Protein AF-0000000066110303 (afdb_homodimer)

Structure (mmCIF, N/CA/C/O backbone):
data_AF-0000000066110303-model_v1
#
loop_
_entity.id
_entity.type
_entity.pdbx_description
1 polymer 'Ribosome-binding factor A'
#
loop_
_atom_site.group_PDB
_atom_site.id
_atom_site.type_symbol
_atom_site.label_atom_id
_atom_site.label_alt_id
_atom_site.label_comp_id
_atom_site.label_asym_id
_atom_site.label_entity_id
_atom_site.label_seq_id
_atom_site.pdbx_PDB_ins_code
_atom_site.Cartn_x
_atom_site.Cartn_y
_atom_site.Cartn_z
_atom_site.occupancy
_atom_site.B_iso_or_equiv
_atom_site.auth_seq_id
_atom_site.auth_comp_id
_atom_site.auth_asym_id
_atom_site.auth_atom_id
_atom_site.pdbx_PDB_model_num
ATOM 1 N N . MET A 1 1 ? 22.891 -3.648 -13.922 1 22.98 1 MET A N 1
ATOM 2 C CA . MET A 1 1 ? 22.234 -2.367 -13.672 1 22.98 1 MET A CA 1
ATOM 3 C C . MET A 1 1 ? 20.906 -2.568 -12.977 1 22.98 1 MET A C 1
ATOM 5 O O . MET A 1 1 ? 20.031 -3.285 -13.477 1 22.98 1 MET A O 1
ATOM 9 N N . ALA A 1 2 ? 20.703 -2.713 -11.68 1 28.78 2 ALA A N 1
ATOM 10 C CA . ALA A 1 2 ? 19.625 -3.254 -10.844 1 28.78 2 ALA A CA 1
ATOM 11 C C . ALA A 1 2 ? 18.312 -2.525 -11.094 1 28.78 2 ALA A C 1
ATOM 13 O O . ALA A 1 2 ? 18.25 -1.299 -10.977 1 28.78 2 ALA A O 1
ATOM 14 N N . LYS A 1 3 ? 17.578 -2.949 -12.008 1 31.3 3 LYS A N 1
ATOM 15 C CA . LYS A 1 3 ? 16.484 -2.219 -12.641 1 31.3 3 LYS A CA 1
ATOM 16 C C . LYS A 1 3 ? 15.484 -1.729 -11.602 1 31.3 3 LYS A C 1
ATOM 18 O O . LYS A 1 3 ? 14.961 -2.52 -10.812 1 31.3 3 LYS A O 1
ATOM 23 N N . HIS A 1 4 ? 15.641 -0.619 -10.969 1 32.62 4 HIS A N 1
ATOM 24 C CA . HIS A 1 4 ? 14.891 0.198 -10.016 1 32.62 4 HIS A CA 1
ATOM 25 C C . HIS A 1 4 ? 13.406 0.211 -10.344 1 32.62 4 HIS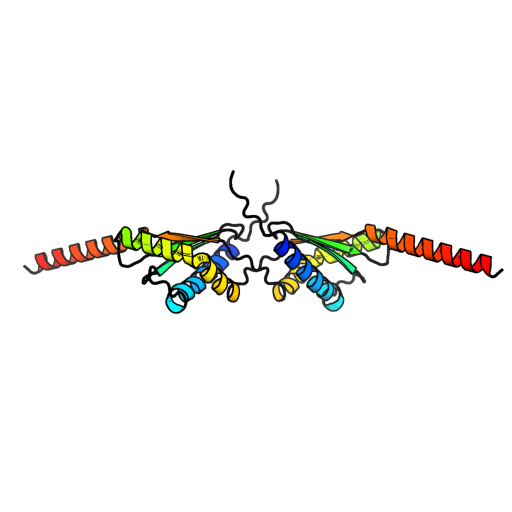 A C 1
ATOM 27 O O . HIS A 1 4 ? 13.016 0.537 -11.469 1 32.62 4 HIS A O 1
ATOM 33 N N . SER A 1 5 ? 12.75 -0.849 -10.102 1 34.22 5 SER A N 1
ATOM 34 C CA . SER A 1 5 ? 11.312 -0.887 -10.367 1 34.22 5 SER A CA 1
ATOM 35 C C . SER A 1 5 ? 10.672 0.482 -10.156 1 34.22 5 SER A C 1
ATOM 37 O O . SER A 1 5 ? 10.727 1.034 -9.055 1 34.22 5 SER A O 1
ATOM 39 N N . LYS A 1 6 ? 10.867 1.397 -11.008 1 34.97 6 LYS A N 1
ATOM 40 C CA . LYS A 1 6 ? 10.344 2.756 -11.148 1 34.97 6 LYS A CA 1
ATOM 41 C C . LYS A 1 6 ? 8.867 2.818 -10.789 1 34.97 6 LYS A C 1
ATOM 43 O O . LYS A 1 6 ? 8.047 2.109 -11.375 1 34.97 6 LYS A O 1
ATOM 48 N N . SER A 1 7 ? 8.477 2.811 -9.484 1 42.84 7 SER A N 1
ATOM 49 C CA . SER A 1 7 ? 7.141 3.295 -9.156 1 42.84 7 SER A CA 1
ATOM 50 C C . SER A 1 7 ? 6.613 4.242 -10.227 1 42.84 7 SER A C 1
ATOM 52 O O . SER A 1 7 ? 7.348 5.113 -10.711 1 42.84 7 SER A O 1
ATOM 54 N N . ILE A 1 8 ? 5.906 3.836 -11.109 1 46.19 8 ILE A N 1
ATOM 55 C CA . ILE A 1 8 ? 5.414 4.738 -12.141 1 46.19 8 ILE A CA 1
ATOM 56 C C . ILE A 1 8 ? 5.117 6.109 -11.539 1 46.19 8 ILE A C 1
ATOM 58 O O . ILE A 1 8 ? 4.383 6.211 -10.555 1 46.19 8 ILE A O 1
ATOM 62 N N . PRO A 1 9 ? 6 7.141 -11.828 1 50.28 9 PRO A N 1
ATOM 63 C CA . PRO A 1 9 ? 5.934 8.531 -11.375 1 50.28 9 PRO A CA 1
ATOM 64 C C . PRO A 1 9 ? 4.508 8.984 -11.07 1 50.28 9 PRO A C 1
ATOM 66 O O . PRO A 1 9 ? 4.281 9.719 -10.109 1 50.28 9 PRO A O 1
ATOM 69 N N . GLY A 1 10 ? 3.42 8.234 -11.609 1 62.84 10 GLY A N 1
ATOM 70 C CA . GLY A 1 10 ? 2.041 8.688 -11.523 1 62.84 10 GLY A CA 1
ATOM 71 C C . GLY A 1 10 ? 1.323 8.188 -10.281 1 62.84 10 GLY A C 1
ATOM 72 O O . GLY A 1 10 ? 0.427 8.859 -9.766 1 62.84 10 GLY A O 1
ATOM 73 N N . ARG A 1 11 ? 1.76 7.152 -9.828 1 65.94 11 ARG A N 1
ATOM 74 C CA . ARG A 1 11 ? 1.042 6.582 -8.688 1 65.94 11 ARG A CA 1
ATOM 75 C C . ARG A 1 11 ? 1.281 7.398 -7.426 1 65.94 11 ARG A C 1
ATOM 77 O O . ARG A 1 11 ? 0.34 7.707 -6.691 1 65.94 11 ARG A O 1
ATOM 84 N N . GLY A 1 12 ? 2.598 7.711 -7.203 1 71.88 12 GLY A N 1
ATOM 85 C CA . GLY A 1 12 ? 2.928 8.531 -6.047 1 71.88 12 GLY A CA 1
ATOM 86 C C . GLY A 1 12 ? 2.168 9.844 -6.008 1 71.88 12 GLY A C 1
ATOM 87 O O . GLY A 1 12 ? 1.72 10.273 -4.941 1 71.88 12 GLY A O 1
ATOM 88 N N . LEU A 1 13 ? 1.968 10.328 -7.176 1 78.31 13 LEU A N 1
ATOM 89 C CA . LEU A 1 13 ? 1.266 11.602 -7.273 1 78.31 13 LEU A CA 1
ATOM 90 C C . LEU A 1 13 ? -0.221 11.43 -6.98 1 78.31 13 LEU A C 1
ATOM 92 O O . LEU A 1 13 ? -0.827 12.266 -6.305 1 78.31 13 LEU A O 1
ATOM 96 N N . ARG A 1 14 ? -0.754 10.336 -7.461 1 79.06 14 ARG A N 1
ATOM 97 C CA . ARG A 1 14 ? -2.166 10.07 -7.199 1 79.06 14 ARG A CA 1
ATOM 98 C C . ARG A 1 14 ? -2.408 9.797 -5.719 1 79.06 14 ARG A C 1
ATOM 100 O O . ARG A 1 14 ? -3.402 10.258 -5.152 1 79.06 14 ARG A O 1
ATOM 107 N N . VAL A 1 15 ? -1.533 9.133 -5.121 1 81.12 15 VAL A N 1
ATOM 108 C CA . VAL A 1 15 ? -1.625 8.844 -3.695 1 81.12 15 VAL A CA 1
ATOM 109 C C . VAL A 1 15 ? -1.515 10.133 -2.893 1 81.12 15 VAL A C 1
ATOM 111 O O . VAL A 1 15 ? -2.299 10.367 -1.97 1 81.12 15 VAL A O 1
ATOM 114 N N . ALA A 1 16 ? -0.522 10.93 -3.299 1 87.75 16 ALA A N 1
ATOM 115 C CA . ALA A 1 16 ? -0.344 12.219 -2.627 1 87.75 16 ALA A CA 1
ATOM 116 C C . ALA A 1 16 ? -1.605 13.07 -2.729 1 87.75 16 ALA A C 1
ATOM 118 O O . ALA A 1 16 ? -2.012 13.703 -1.755 1 87.75 16 ALA A O 1
ATOM 119 N N . ASP A 1 17 ? -2.24 13.016 -3.893 1 87.81 17 ASP A N 1
ATOM 120 C CA . ASP A 1 17 ? -3.457 13.789 -4.125 1 87.81 17 ASP A CA 1
ATOM 121 C C . ASP A 1 17 ? -4.605 13.281 -3.252 1 87.81 17 ASP A C 1
ATOM 123 O O . ASP A 1 17 ? -5.359 14.078 -2.689 1 87.81 17 ASP A O 1
ATOM 127 N N . GLN A 1 18 ? -4.66 12.008 -3.178 1 85.38 18 GLN A N 1
ATOM 128 C CA . GLN A 1 18 ? -5.711 11.43 -2.348 1 85.38 18 GLN A CA 1
ATOM 129 C C . GLN A 1 18 ? -5.492 11.75 -0.873 1 85.38 18 GLN A C 1
ATOM 131 O O . GLN A 1 18 ? -6.43 12.117 -0.166 1 85.38 18 GLN A O 1
ATOM 136 N N . ILE A 1 19 ? -4.25 11.68 -0.465 1 90.31 19 ILE A N 1
ATOM 137 C CA . ILE A 1 19 ? -3.912 12 0.917 1 90.31 19 ILE A CA 1
ATOM 138 C C . ILE A 1 19 ? -4.234 13.461 1.201 1 90.31 19 ILE A C 1
ATOM 140 O O . ILE A 1 19 ? -4.785 13.789 2.254 1 90.31 19 ILE A O 1
ATOM 144 N N . GLN A 1 20 ? -3.859 14.258 0.242 1 93.62 20 GLN A N 1
ATOM 145 C CA . GLN A 1 20 ? -4.133 15.68 0.41 1 93.62 20 GLN A CA 1
ATOM 146 C C . GLN A 1 20 ? -5.625 15.938 0.571 1 93.62 20 GLN A C 1
ATOM 148 O O . GLN A 1 20 ? -6.039 16.688 1.461 1 93.62 20 GLN A O 1
ATOM 153 N N . ARG A 1 21 ? -6.414 15.32 -0.216 1 93.44 21 ARG A N 1
ATOM 154 C CA . ARG A 1 21 ? -7.863 15.484 -0.148 1 93.44 21 ARG A CA 1
ATOM 155 C C . ARG A 1 21 ? -8.414 14.969 1.18 1 93.44 21 ARG A C 1
ATOM 157 O O . ARG A 1 21 ? -9.148 15.68 1.866 1 93.44 21 ARG A O 1
ATOM 164 N N . ASP A 1 22 ? -7.977 13.828 1.563 1 93.06 22 ASP A N 1
ATOM 165 C CA . ASP A 1 22 ? -8.484 13.227 2.791 1 93.06 22 ASP A CA 1
ATOM 166 C C . ASP A 1 22 ? -8.016 14 4.02 1 93.06 22 ASP A C 1
ATOM 168 O O . ASP A 1 22 ? -8.797 14.25 4.938 1 93.06 22 ASP A O 1
ATOM 172 N N . LEU A 1 23 ? -6.777 14.453 4.016 1 95.94 23 LEU A N 1
ATOM 173 C CA . LEU A 1 23 ? -6.25 15.227 5.133 1 95.94 23 LEU A CA 1
ATOM 174 C C . LEU A 1 23 ? -6.992 16.547 5.277 1 95.94 23 LEU A C 1
ATOM 176 O O . LEU A 1 23 ? -7.254 17 6.395 1 95.94 23 LEU A O 1
ATOM 180 N N . SER A 1 24 ? -7.25 17.141 4.133 1 96.06 24 SER A N 1
ATOM 181 C CA . SER A 1 24 ? -7.973 18.406 4.164 1 96.06 24 SER A CA 1
ATOM 182 C C . SER A 1 24 ? -9.328 18.25 4.852 1 96.06 24 SER A C 1
ATOM 184 O O . SER A 1 24 ? -9.727 19.109 5.641 1 96.06 24 SER A O 1
ATOM 186 N N . GLU A 1 25 ? -9.969 17.188 4.602 1 94.88 25 GLU A N 1
ATOM 187 C CA . GLU A 1 25 ? -11.266 16.922 5.215 1 94.88 25 GLU A CA 1
ATOM 188 C C . GLU A 1 25 ? -11.109 16.578 6.695 1 94.88 25 GLU A C 1
ATOM 190 O O . GLU A 1 25 ? -11.844 17.109 7.539 1 94.88 25 GLU A O 1
ATOM 195 N N . ILE A 1 26 ? -10.164 15.773 7.008 1 96 26 ILE A N 1
ATOM 196 C CA . ILE A 1 26 ? -9.945 15.312 8.375 1 96 26 ILE A CA 1
ATOM 197 C C . ILE A 1 26 ? -9.602 16.5 9.273 1 96 26 ILE A C 1
ATOM 199 O O . ILE A 1 26 ? -10.195 16.672 10.336 1 96 26 ILE A O 1
ATOM 203 N N . VAL A 1 27 ? -8.695 17.359 8.828 1 96.31 27 VAL A N 1
ATOM 204 C CA . VAL A 1 27 ? -8.219 18.484 9.633 1 96.31 27 VAL A CA 1
ATOM 205 C C . VAL A 1 27 ? -9.336 19.516 9.797 1 96.31 27 VAL A C 1
ATOM 207 O O . VAL A 1 27 ? -9.484 20.109 10.867 1 96.31 27 VAL A O 1
ATOM 210 N N . ALA A 1 28 ? -10.117 19.688 8.789 1 92.69 28 ALA A N 1
ATOM 211 C CA . ALA A 1 28 ? -11.156 20.703 8.797 1 92.69 28 ALA A CA 1
ATOM 212 C C . ALA A 1 28 ? -12.359 20.266 9.625 1 92.69 28 ALA A C 1
ATOM 214 O O . ALA A 1 28 ? -12.953 21.062 10.352 1 92.69 28 ALA A O 1
ATOM 215 N N . PHE A 1 29 ? -12.656 18.922 9.57 1 93.62 29 PHE A N 1
ATOM 216 C CA . PHE A 1 29 ? -13.969 18.547 10.07 1 93.62 29 PHE A CA 1
ATOM 217 C C . PHE A 1 29 ? -13.852 17.547 11.219 1 93.62 29 PHE A C 1
ATOM 219 O O . PHE A 1 29 ? -14.781 17.391 12.008 1 93.62 29 PHE A O 1
ATOM 226 N N . GLU A 1 30 ? -12.797 16.922 11.328 1 94.62 30 GLU A N 1
ATOM 227 C CA . GLU A 1 30 ? -12.773 15.797 12.266 1 94.62 30 GLU A CA 1
ATOM 228 C C . GLU A 1 30 ? -11.797 16.047 13.414 1 94.62 30 GLU A C 1
ATOM 230 O O . GLU A 1 30 ? -12 15.57 14.523 1 94.62 30 GLU A O 1
ATOM 235 N N . LEU A 1 31 ? -10.719 16.75 13.172 1 94.69 31 LEU A N 1
ATOM 236 C CA . LEU A 1 31 ? -9.719 17.016 14.195 1 94.69 31 LEU A CA 1
ATOM 237 C C . LEU A 1 31 ? -10.211 18.078 15.18 1 94.69 31 LEU A C 1
ATOM 239 O O . LEU A 1 31 ? -10.578 19.188 14.781 1 94.69 31 LEU A O 1
ATOM 243 N N . LYS A 1 32 ? -10.242 17.719 16.453 1 90.44 32 LYS A N 1
ATOM 244 C CA . LYS A 1 32 ? -10.711 18.641 17.484 1 90.44 32 LYS A CA 1
ATOM 245 C C . LYS A 1 32 ? -9.578 19.031 18.422 1 90.44 32 LYS A C 1
ATOM 247 O O . LYS A 1 32 ? -9.703 18.906 19.656 1 90.44 32 LYS A O 1
ATOM 252 N N . ASP A 1 33 ? -8.531 19.406 17.969 1 92.69 33 ASP A N 1
ATOM 253 C CA . ASP A 1 33 ? -7.422 19.891 18.781 1 92.69 33 ASP A CA 1
ATOM 254 C C . ASP A 1 33 ? -7.422 21.406 18.875 1 92.69 33 ASP A C 1
ATOM 256 O O . ASP A 1 33 ? -7.359 22.094 17.859 1 92.69 33 ASP A O 1
ATOM 260 N N . PRO A 1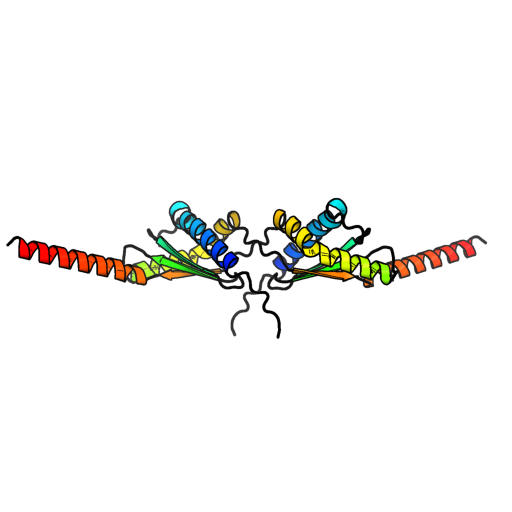 34 ? -7.512 21.969 20.062 1 92.88 34 PRO A N 1
ATOM 261 C CA . PRO A 1 34 ? -7.605 23.422 20.219 1 92.88 34 PRO A CA 1
ATOM 262 C C . PRO A 1 34 ? -6.359 24.156 19.734 1 92.88 34 PRO A C 1
ATOM 264 O O . PRO A 1 34 ? -6.402 25.359 19.484 1 92.88 34 PRO A O 1
ATOM 267 N N . ARG A 1 35 ? -5.203 23.516 19.656 1 93.69 35 ARG A N 1
ATOM 268 C CA . ARG A 1 35 ? -3.971 24.141 19.188 1 93.69 35 ARG A CA 1
ATOM 269 C C . ARG A 1 35 ? -3.992 24.312 17.672 1 93.69 35 ARG A C 1
ATOM 271 O O . ARG A 1 35 ? -3.252 25.141 17.125 1 93.69 35 ARG A O 1
ATOM 278 N N . VAL A 1 36 ? -4.836 23.5 17.078 1 94 36 VAL A N 1
ATOM 279 C CA . VAL A 1 36 ? -4.891 23.547 15.617 1 94 36 VAL A CA 1
ATOM 280 C C . VAL A 1 36 ? -6.039 24.438 15.164 1 94 36 VAL A C 1
ATOM 282 O O . VAL A 1 36 ? -7.211 24.078 15.289 1 94 36 VAL A O 1
ATOM 285 N N . GLY A 1 37 ? -5.688 25.641 14.734 1 88.25 37 GLY A N 1
ATOM 286 C CA . GLY A 1 37 ? -6.676 26.531 14.164 1 88.25 37 GLY A CA 1
ATOM 287 C C . GLY A 1 37 ? -7.047 26.188 12.734 1 88.25 37 GLY A C 1
ATOM 288 O O . GLY A 1 37 ? -6.938 25.031 12.32 1 88.25 37 GLY A O 1
ATOM 289 N N . MET A 1 38 ? -7.574 27.172 11.992 1 89.12 38 MET A N 1
ATOM 290 C CA . MET A 1 38 ? -7.918 27 10.586 1 89.12 38 MET A CA 1
ATOM 291 C C . MET A 1 38 ? -6.66 26.953 9.719 1 89.12 38 MET A C 1
ATOM 293 O O . MET A 1 38 ? -5.934 27.953 9.633 1 89.12 38 MET A O 1
ATOM 297 N N . ILE A 1 39 ? -6.453 25.812 9.211 1 93.75 39 ILE A N 1
ATOM 298 C CA . ILE A 1 39 ? -5.293 25.703 8.336 1 93.75 39 ILE A CA 1
ATOM 299 C C . ILE A 1 39 ? -5.73 25.188 6.961 1 93.75 39 ILE A C 1
ATOM 301 O O . ILE A 1 39 ? -6.832 24.656 6.812 1 93.75 39 ILE A O 1
ATOM 305 N N . THR A 1 40 ? -4.871 25.453 5.93 1 94.12 40 THR A N 1
ATOM 306 C CA . THR A 1 40 ? -5.055 24.938 4.574 1 94.12 40 THR A CA 1
ATOM 307 C C . THR A 1 40 ? -3.891 24.031 4.172 1 94.12 40 THR A C 1
ATOM 309 O O . THR A 1 40 ? -2.729 24.422 4.312 1 94.12 40 THR A O 1
ATOM 312 N N . ILE A 1 41 ? -4.223 22.812 3.787 1 95.5 41 ILE A N 1
ATOM 313 C CA . ILE A 1 41 ? -3.186 21.938 3.26 1 95.5 41 ILE A CA 1
ATOM 314 C C . ILE A 1 41 ? -2.865 22.328 1.818 1 95.5 41 ILE A C 1
ATOM 316 O O . ILE A 1 41 ? -3.732 22.266 0.943 1 95.5 41 ILE A O 1
ATOM 320 N N . THR A 1 42 ? -1.659 22.703 1.547 1 93.81 42 THR A N 1
ATOM 321 C CA . THR A 1 42 ? -1.293 23.25 0.248 1 93.81 42 THR A CA 1
ATOM 322 C C . THR A 1 42 ? -0.662 22.188 -0.637 1 93.81 42 THR A C 1
ATOM 324 O O . THR A 1 42 ? -0.779 22.234 -1.863 1 93.81 42 THR A O 1
ATOM 327 N N . GLU A 1 43 ? 0.042 21.234 0.037 1 94 43 GLU A N 1
ATOM 328 C CA . GLU A 1 43 ? 0.744 20.203 -0.723 1 94 43 GLU A CA 1
ATOM 329 C C . GLU A 1 43 ? 1.077 19 0.154 1 94 43 GLU A C 1
ATOM 331 O O . GLU A 1 43 ? 1.324 19.141 1.353 1 94 43 GLU A O 1
ATOM 336 N N . VAL A 1 44 ? 1.022 17.828 -0.47 1 94.56 44 VAL A N 1
ATOM 337 C CA . VAL A 1 44 ? 1.512 16.625 0.173 1 94.56 44 VAL A CA 1
ATOM 338 C C . VAL A 1 44 ? 2.547 15.938 -0.722 1 94.56 44 VAL A C 1
ATOM 340 O O . VAL A 1 44 ? 2.33 15.789 -1.927 1 94.56 44 VAL A O 1
ATOM 343 N N . GLN A 1 45 ? 3.697 15.656 -0.139 1 92.38 45 GLN A N 1
ATOM 344 C CA . GLN A 1 45 ? 4.754 14.906 -0.813 1 92.38 45 GLN A CA 1
ATOM 345 C C . GLN A 1 45 ? 5.008 13.57 -0.119 1 92.38 45 GLN A C 1
ATOM 347 O O . GLN A 1 45 ? 5.293 13.531 1.08 1 92.38 45 GLN A O 1
ATOM 352 N N . VAL A 1 46 ? 4.957 12.57 -0.925 1 87.62 46 VAL A N 1
ATOM 353 C CA . VAL A 1 46 ? 5.148 11.234 -0.361 1 87.62 46 VAL A CA 1
ATOM 354 C C . VAL A 1 46 ? 6.465 10.648 -0.865 1 87.62 46 VAL A C 1
ATOM 356 O O . VAL A 1 46 ? 6.812 10.805 -2.037 1 87.62 46 VAL A O 1
ATOM 359 N N . THR A 1 47 ? 7.184 10.031 0.085 1 82.12 47 THR A N 1
ATOM 360 C CA . THR A 1 47 ? 8.422 9.375 -0.325 1 82.12 47 THR A CA 1
ATOM 361 C C . THR A 1 47 ? 8.141 8.219 -1.271 1 82.12 47 THR A C 1
ATOM 363 O O . THR A 1 47 ? 7.043 7.652 -1.254 1 82.12 47 THR A O 1
ATOM 366 N N . PRO A 1 48 ? 9.047 7.918 -2.084 1 72 48 PRO A N 1
ATOM 367 C CA . PRO A 1 48 ? 8.859 6.852 -3.07 1 72 48 PRO A CA 1
ATOM 368 C C . PRO A 1 48 ? 8.445 5.527 -2.434 1 72 48 PRO A C 1
ATOM 370 O O . PRO A 1 48 ? 7.738 4.73 -3.057 1 72 48 PRO A O 1
ATOM 373 N N . ASP A 1 49 ? 8.867 5.402 -1.254 1 65.56 49 ASP A N 1
ATOM 374 C CA . ASP A 1 49 ? 8.562 4.145 -0.574 1 65.56 49 ASP A CA 1
ATOM 375 C C . ASP A 1 49 ? 7.27 4.258 0.233 1 65.56 49 ASP A C 1
ATOM 377 O O . ASP A 1 49 ? 6.895 3.324 0.947 1 65.56 49 ASP A O 1
ATOM 381 N N . TYR A 1 50 ? 6.621 5.336 0.252 1 76.81 50 TYR A N 1
ATOM 382 C CA . TYR A 1 50 ? 5.344 5.652 0.883 1 76.81 50 TYR A CA 1
ATOM 383 C C . TYR A 1 50 ? 5.461 5.609 2.402 1 76.81 50 TYR A C 1
ATOM 385 O O . TYR A 1 50 ? 4.453 5.527 3.107 1 76.81 50 TYR A O 1
ATOM 393 N N . ALA A 1 51 ? 6.727 5.727 2.865 1 74 51 ALA A N 1
ATOM 394 C CA . ALA A 1 51 ? 6.938 5.645 4.309 1 74 51 ALA A CA 1
ATOM 395 C C . ALA A 1 51 ? 6.652 6.988 4.98 1 74 51 ALA A C 1
ATOM 397 O O . ALA A 1 51 ? 6.234 7.031 6.141 1 74 51 ALA A O 1
ATOM 398 N N . HIS A 1 52 ? 6.863 8.031 4.246 1 85 52 HIS A N 1
ATOM 399 C CA . HIS A 1 52 ? 6.73 9.359 4.82 1 85 52 HIS A CA 1
ATOM 400 C C . HIS A 1 52 ? 5.945 10.289 3.893 1 85 52 HIS A C 1
ATOM 402 O O . HIS A 1 52 ? 6.047 10.18 2.67 1 85 52 HIS A O 1
ATOM 408 N N . ALA A 1 53 ? 5.242 11.148 4.527 1 91.19 53 ALA A N 1
ATOM 409 C CA . ALA A 1 53 ? 4.547 12.211 3.807 1 91.19 53 ALA A CA 1
ATOM 410 C C . ALA A 1 53 ? 4.809 13.57 4.449 1 91.19 53 ALA A C 1
ATOM 412 O O . ALA A 1 53 ? 4.555 13.758 5.641 1 91.19 53 ALA A O 1
ATOM 413 N N . LYS A 1 54 ? 5.41 14.453 3.699 1 95 54 LYS A N 1
ATOM 414 C CA . LYS A 1 54 ? 5.473 15.859 4.094 1 95 54 LYS A CA 1
ATOM 415 C C . LYS A 1 54 ? 4.18 16.594 3.742 1 95 54 LYS A C 1
ATOM 417 O O . LYS A 1 54 ? 3.742 16.562 2.59 1 95 54 LYS A O 1
ATOM 422 N N . VAL A 1 55 ? 3.598 17.141 4.746 1 97.31 55 VAL A N 1
ATOM 423 C CA . VAL A 1 55 ? 2.316 17.812 4.598 1 97.31 55 VAL A CA 1
ATOM 424 C C . VAL A 1 55 ? 2.5 19.312 4.812 1 97.31 55 VAL A C 1
ATOM 426 O O . VAL A 1 55 ? 2.643 19.781 5.949 1 97.31 55 VAL A O 1
ATOM 429 N N . PHE A 1 56 ? 2.432 20.062 3.688 1 95.69 56 PHE A N 1
ATOM 430 C CA . PHE A 1 56 ? 2.582 21.516 3.76 1 95.69 56 PHE A CA 1
ATOM 431 C C . PHE A 1 56 ? 1.237 22.188 4.008 1 95.69 56 PHE A C 1
ATOM 433 O O . PHE A 1 56 ? 0.231 21.828 3.396 1 95.69 56 PHE A O 1
ATOM 440 N N . PHE A 1 57 ? 1.315 23.125 4.992 1 96.38 57 PHE A N 1
ATOM 441 C CA . PHE A 1 57 ? 0.081 23.844 5.293 1 96.38 57 PHE A CA 1
ATOM 442 C C . PHE A 1 57 ? 0.352 25.328 5.492 1 96.38 57 PHE A C 1
ATOM 444 O O . PHE A 1 57 ? 1.49 25.734 5.75 1 96.38 57 PHE A O 1
ATOM 451 N N . THR A 1 58 ? -0.729 26.141 5.328 1 93.44 58 THR A N 1
ATOM 452 C CA . THR A 1 58 ? -0.711 27.562 5.645 1 93.44 58 THR A CA 1
ATOM 453 C C . THR A 1 58 ? -1.838 27.922 6.613 1 93.44 58 THR A C 1
ATOM 455 O O . THR A 1 58 ? -2.744 27.109 6.836 1 93.44 58 THR A O 1
ATOM 458 N N . MET A 1 59 ? -1.59 29.031 7.156 1 91.56 59 MET A N 1
ATOM 459 C CA . MET A 1 59 ? -2.604 29.562 8.062 1 91.56 59 MET A CA 1
ATOM 460 C C . MET A 1 59 ? -2.652 31.094 7.984 1 91.56 59 MET A C 1
ATOM 462 O O . MET A 1 59 ? -1.741 31.719 7.441 1 91.56 59 MET A O 1
ATOM 466 N N . LEU A 1 60 ? -3.742 31.625 8.5 1 85.31 60 LEU A N 1
ATOM 467 C CA . LEU A 1 60 ? -3.947 33.062 8.391 1 85.31 60 LEU A CA 1
ATOM 468 C C . LEU A 1 60 ? -2.924 33.812 9.227 1 85.31 60 LEU A C 1
ATOM 470 O O . LEU A 1 60 ? -2.367 34.844 8.773 1 85.31 60 LEU A O 1
ATOM 474 N N . SER A 1 61 ? -2.756 33.344 10.453 1 84 61 SER A N 1
ATOM 475 C CA . SER A 1 61 ? -1.83 34 11.359 1 84 61 SER A CA 1
ATOM 476 C C . SER A 1 61 ? -0.381 33.719 10.992 1 84 61 SER A C 1
ATOM 478 O O . SER A 1 61 ? -0.045 32.562 10.633 1 84 61 SER A O 1
ATOM 480 N N . ASP A 1 62 ? 0.426 34.719 10.945 1 82.94 62 ASP A N 1
ATOM 481 C CA . ASP A 1 62 ? 1.854 34.531 10.711 1 82.94 62 ASP A CA 1
ATOM 482 C C . ASP A 1 62 ? 2.645 34.625 12.016 1 82.94 62 ASP A C 1
ATOM 484 O O . ASP A 1 62 ? 3.873 34.719 11.992 1 82.94 62 ASP A O 1
ATOM 488 N N . ASN A 1 63 ? 1.916 34.594 13.109 1 89.38 63 ASN A N 1
ATOM 489 C CA . ASN A 1 63 ? 2.568 34.594 14.414 1 89.38 63 ASN A CA 1
ATOM 490 C C . ASN A 1 63 ? 3.33 33.281 14.656 1 89.38 63 ASN A C 1
ATOM 492 O O . ASN A 1 63 ? 2.752 32.188 14.578 1 89.38 63 ASN A O 1
AT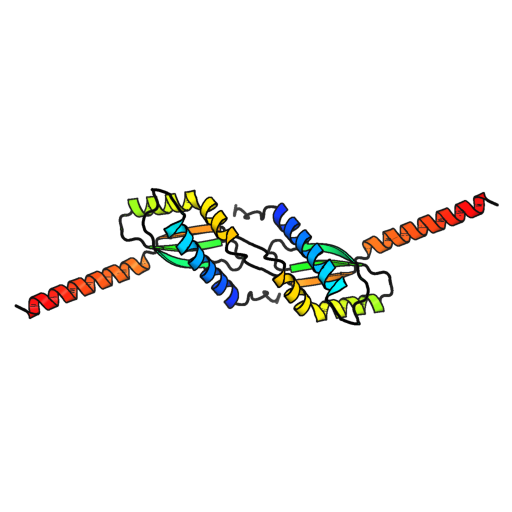OM 496 N N . LYS A 1 64 ? 4.586 33.406 14.938 1 91.88 64 LYS A N 1
ATOM 497 C CA . LYS A 1 64 ? 5.473 32.281 15.094 1 91.88 64 LYS A CA 1
ATOM 498 C C . LYS A 1 64 ? 4.977 31.344 16.203 1 91.88 64 LYS A C 1
ATOM 500 O O . LYS A 1 64 ? 5.086 30.125 16.078 1 91.88 64 LYS A O 1
ATOM 505 N N . ASP A 1 65 ? 4.48 31.953 17.266 1 93.69 65 ASP A N 1
ATOM 506 C CA . ASP A 1 65 ? 4 31.141 18.375 1 93.69 65 ASP A CA 1
ATOM 507 C C . ASP A 1 65 ? 2.762 30.344 17.984 1 93.69 65 ASP A C 1
ATOM 509 O O . ASP A 1 65 ? 2.607 29.188 18.375 1 93.69 65 ASP A O 1
ATOM 513 N N . GLU A 1 66 ? 1.89 30.953 17.234 1 93.31 66 GLU A N 1
ATOM 514 C CA . GLU A 1 66 ? 0.691 30.266 16.766 1 93.31 66 GLU A CA 1
ATOM 515 C C . GLU A 1 66 ? 1.045 29.141 15.805 1 93.31 66 GLU A C 1
ATOM 517 O O . GLU A 1 66 ? 0.431 28.062 15.844 1 93.31 66 GLU A O 1
ATOM 522 N N . ILE A 1 67 ? 2.027 29.453 14.984 1 93.88 67 ILE A N 1
ATOM 523 C CA . ILE A 1 67 ? 2.488 28.438 14.039 1 93.88 67 ILE A CA 1
ATOM 524 C C . ILE A 1 67 ? 3.068 27.25 14.805 1 93.88 67 ILE A C 1
ATOM 526 O O . ILE A 1 67 ? 2.752 26.094 14.5 1 93.88 67 ILE A O 1
ATOM 530 N N . LYS A 1 68 ? 3.898 27.531 15.727 1 95.06 68 LYS A N 1
ATOM 531 C CA . LYS A 1 68 ? 4.5 26.484 16.547 1 95.06 68 LYS A CA 1
ATOM 532 C C . LYS A 1 68 ? 3.432 25.656 17.266 1 95.06 68 LYS A C 1
ATOM 534 O O . LYS A 1 68 ? 3.529 24.438 17.344 1 95.06 68 LYS A O 1
ATOM 539 N N . ASN A 1 69 ? 2.486 26.344 17.797 1 95.06 69 ASN A N 1
ATOM 540 C CA . ASN A 1 69 ? 1.387 25.672 18.484 1 95.06 69 ASN A CA 1
ATOM 541 C C . ASN A 1 69 ? 0.613 24.766 17.531 1 95.06 69 ASN A C 1
ATOM 543 O O . ASN A 1 69 ? 0.243 23.656 17.906 1 95.06 69 ASN A O 1
ATOM 547 N N . THR A 1 70 ? 0.366 25.25 16.359 1 96.06 70 THR A N 1
ATOM 548 C CA . THR A 1 70 ? -0.357 24.469 15.359 1 96.06 70 THR A CA 1
ATOM 549 C C . THR A 1 70 ? 0.426 23.219 14.977 1 96.06 70 THR A C 1
ATOM 551 O O . THR A 1 70 ? -0.135 22.125 14.922 1 96.06 70 THR A O 1
ATOM 554 N N . VAL A 1 71 ? 1.709 23.375 14.766 1 95.5 71 VAL A N 1
ATOM 555 C CA . VAL A 1 71 ? 2.555 22.25 14.414 1 95.5 71 VAL A CA 1
ATOM 556 C C . VAL A 1 71 ? 2.553 21.234 15.547 1 95.5 71 VAL A C 1
ATOM 558 O O . VAL A 1 71 ? 2.469 20.016 15.312 1 95.5 71 VAL A O 1
ATOM 561 N N . SER A 1 72 ? 2.672 21.75 16.75 1 95.62 72 SER A N 1
ATOM 562 C CA . SER A 1 72 ? 2.637 20.875 17.906 1 95.62 72 SER A CA 1
ATOM 563 C C . SER A 1 72 ? 1.318 20.109 17.984 1 95.62 72 SER A C 1
ATOM 565 O O . SER A 1 72 ? 1.308 18.906 18.234 1 95.62 72 SER A O 1
ATOM 567 N N . GLY A 1 73 ? 0.299 20.781 17.828 1 96.69 73 GLY A N 1
ATOM 568 C CA . GLY A 1 73 ? -1.011 20.156 17.828 1 96.69 73 GLY A CA 1
ATOM 569 C C . GLY A 1 73 ? -1.158 19.094 16.75 1 96.69 73 GLY A C 1
ATOM 570 O O . GLY A 1 73 ? -1.639 17.984 17.031 1 96.69 73 GLY A O 1
ATOM 571 N N . LEU A 1 74 ? -0.771 19.406 15.562 1 96.94 74 LEU A N 1
ATOM 572 C CA . LEU A 1 74 ? -0.834 18.469 14.445 1 96.94 74 LEU A CA 1
ATOM 573 C C . LEU A 1 74 ? 0.042 17.25 14.711 1 96.94 74 LEU A C 1
ATOM 575 O O . LEU A 1 74 ? -0.362 16.109 14.43 1 96.94 74 LEU A O 1
ATOM 579 N N . SER A 1 75 ? 1.233 17.516 15.195 1 94.06 75 SER A N 1
ATOM 580 C CA . SER A 1 75 ? 2.154 16.422 15.508 1 94.06 75 SER A CA 1
ATOM 581 C C . SER A 1 75 ? 1.58 15.5 16.578 1 94.06 75 SER A C 1
ATOM 583 O O . SER A 1 75 ? 1.674 14.273 16.469 1 94.06 75 SER A O 1
ATOM 585 N N . ALA A 1 76 ? 0.966 16.062 17.562 1 93.69 76 ALA A N 1
ATOM 586 C CA . ALA A 1 76 ? 0.357 15.273 18.625 1 93.69 76 ALA A CA 1
ATOM 587 C C . ALA A 1 76 ? -0.827 14.469 18.109 1 93.69 76 ALA A C 1
ATOM 589 O O . ALA A 1 76 ? -1.091 13.359 18.594 1 93.69 76 ALA A O 1
ATOM 590 N N . ALA A 1 77 ? -1.469 15 17.172 1 95.5 77 ALA A N 1
ATOM 591 C CA . ALA A 1 77 ? -2.672 14.367 16.641 1 95.5 77 ALA A CA 1
ATOM 592 C C . ALA A 1 77 ? -2.336 13.445 15.477 1 95.5 77 ALA A C 1
ATOM 594 O O . ALA A 1 77 ? -3.23 12.844 14.875 1 95.5 77 ALA A O 1
ATOM 595 N N . SER A 1 78 ? -1.131 13.359 15.094 1 92.75 78 SER A N 1
ATOM 596 C CA . SER A 1 78 ? -0.704 12.617 13.914 1 92.75 78 SER A CA 1
ATOM 597 C C . SER A 1 78 ? -1.236 11.188 13.93 1 92.75 78 SER A C 1
ATOM 599 O O . SER A 1 78 ? -1.638 10.656 12.898 1 92.75 78 SER A O 1
ATOM 601 N N . GLY A 1 79 ? -1.224 10.508 15.109 1 87.56 79 GLY A N 1
ATOM 602 C CA . GLY A 1 79 ? -1.759 9.164 15.242 1 87.56 79 GLY A CA 1
ATOM 603 C C . GLY A 1 79 ? -3.232 9.078 14.898 1 87.56 79 GLY A C 1
ATOM 604 O O . GLY A 1 79 ? -3.646 8.195 14.141 1 87.56 79 GLY A O 1
ATOM 605 N N . TYR A 1 80 ? -4.012 9.977 15.492 1 92.44 80 TYR A N 1
ATOM 606 C CA . TYR A 1 80 ? -5.438 10.039 15.195 1 92.44 80 TYR A CA 1
ATOM 607 C C . TYR A 1 80 ? -5.68 10.289 13.719 1 92.44 80 TYR A C 1
ATOM 609 O O . TYR A 1 80 ? -6.496 9.609 13.086 1 92.44 80 TYR A O 1
ATOM 617 N N . ILE A 1 81 ? -4.988 11.227 13.141 1 94.19 81 ILE A N 1
ATOM 618 C CA . ILE A 1 81 ? -5.121 11.609 11.734 1 94.19 81 ILE A CA 1
ATOM 619 C C . ILE A 1 81 ? -4.809 10.414 10.844 1 94.19 81 ILE A C 1
ATOM 621 O O . ILE A 1 81 ? -5.543 10.133 9.891 1 94.19 81 ILE A O 1
ATOM 625 N N . ARG A 1 82 ? -3.756 9.727 11.195 1 86.94 82 ARG A N 1
ATOM 626 C CA . ARG A 1 82 ? -3.387 8.531 10.445 1 86.94 82 ARG A CA 1
ATOM 627 C C . ARG A 1 82 ? -4.469 7.461 10.547 1 86.94 82 ARG A C 1
ATOM 629 O O . ARG A 1 82 ? -4.754 6.758 9.578 1 86.94 82 ARG A O 1
ATOM 636 N N . GLY A 1 83 ? -4.98 7.379 11.711 1 85.25 83 GLY A N 1
ATOM 637 C CA . GLY A 1 83 ? -6.086 6.445 11.867 1 85.25 83 GLY A CA 1
ATOM 638 C C . GLY A 1 83 ? -7.254 6.75 10.945 1 85.25 83 GLY A C 1
ATOM 639 O O . GLY A 1 83 ? -7.793 5.852 10.297 1 85.25 83 GLY A O 1
ATOM 640 N N . GLN A 1 84 ? -7.684 7.973 10.898 1 89.44 84 GLN A N 1
ATOM 641 C CA . GLN A 1 84 ? -8.781 8.398 10.031 1 89.44 84 GLN A CA 1
ATOM 642 C C . GLN A 1 84 ? -8.438 8.203 8.562 1 89.44 84 GLN A C 1
ATOM 644 O O . GLN A 1 84 ? -9.281 7.797 7.766 1 89.44 84 GLN A O 1
ATOM 649 N N . LEU A 1 85 ? -7.168 8.508 8.141 1 87.44 85 LEU A N 1
ATOM 650 C CA . LEU A 1 85 ? -6.695 8.312 6.773 1 87.44 85 LEU A CA 1
ATOM 651 C C . LEU A 1 85 ? -6.781 6.84 6.379 1 87.44 85 LEU A C 1
ATOM 653 O O . LEU A 1 85 ? -7.16 6.516 5.254 1 87.44 85 LEU A O 1
ATOM 657 N N . GLY A 1 86 ? -6.355 6.02 7.234 1 81.12 86 GLY A N 1
ATOM 658 C CA . GLY A 1 86 ? -6.355 4.586 7 1 81.12 86 GLY A CA 1
ATOM 659 C C . GLY A 1 86 ? -7.734 4.027 6.695 1 81.12 86 GLY A C 1
ATOM 660 O O . GLY A 1 86 ? -7.863 3.027 5.988 1 81.12 86 GLY A O 1
ATOM 661 N N . ARG A 1 87 ? -8.641 4.707 7.199 1 78.38 87 ARG A N 1
ATOM 662 C CA . ARG A 1 87 ? -10.016 4.289 6.945 1 78.38 87 ARG A CA 1
ATOM 663 C C . ARG A 1 87 ? -10.438 4.625 5.52 1 78.38 87 ARG A C 1
ATOM 665 O O . ARG A 1 87 ? -11.391 4.047 4.996 1 78.38 87 AR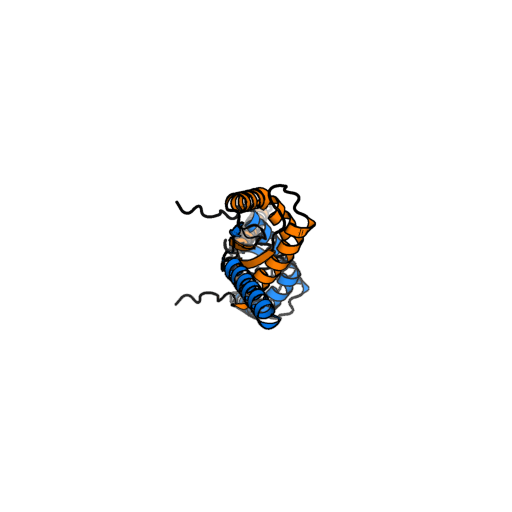G A O 1
ATOM 672 N N . ARG A 1 88 ? -9.797 5.621 5.012 1 75.19 88 ARG A N 1
ATOM 673 C CA . ARG A 1 88 ? -10.18 6.133 3.701 1 75.19 88 ARG A CA 1
ATOM 674 C C . ARG A 1 88 ? -9.242 5.605 2.615 1 75.19 88 ARG A C 1
ATOM 676 O O . ARG A 1 88 ? -9.664 5.395 1.476 1 75.19 88 ARG A O 1
ATOM 683 N N . LEU A 1 89 ? -7.859 5.828 2.875 1 62.06 89 LEU A N 1
ATOM 684 C CA . LEU A 1 89 ? -6.832 5.551 1.879 1 62.06 89 LEU A CA 1
ATOM 685 C C . LEU A 1 89 ? -6.363 4.102 1.969 1 62.06 89 LEU A C 1
ATOM 687 O O . LEU A 1 89 ? -6.074 3.604 3.061 1 62.06 89 LEU A O 1
ATOM 691 N N . SER A 1 90 ? -6.52 3.328 1.012 1 55.09 90 SER A N 1
ATOM 692 C CA . SER A 1 90 ? -5.871 2.037 0.8 1 55.09 90 SER A CA 1
ATOM 693 C C . SER A 1 90 ? -4.707 2.156 -0.176 1 55.09 90 SER A C 1
ATOM 695 O O . SER A 1 90 ? -4.906 2.465 -1.353 1 55.09 90 SER A O 1
ATOM 697 N N . ILE A 1 91 ? -3.562 2.805 0.304 1 53.47 91 ILE A N 1
ATOM 698 C CA . ILE A 1 91 ? -2.463 2.748 -0.653 1 53.47 91 ILE A CA 1
ATOM 699 C C . ILE A 1 91 ? -2.184 1.296 -1.032 1 53.47 91 ILE A C 1
ATOM 701 O O . ILE A 1 91 ? -1.987 0.446 -0.16 1 53.47 91 ILE A O 1
ATOM 705 N N . HIS A 1 92 ? -2.607 1.013 -2.215 1 55.12 92 HIS A N 1
ATOM 706 C CA . HIS A 1 92 ? -2.521 -0.352 -2.723 1 55.12 92 HIS A CA 1
ATOM 707 C C . HIS A 1 92 ? -1.18 -0.602 -3.404 1 55.12 92 HIS A C 1
ATOM 709 O O . HIS A 1 92 ? -0.774 0.16 -4.285 1 55.12 92 HIS A O 1
ATOM 715 N N . THR A 1 93 ? -0.108 -0.911 -2.705 1 66.88 93 THR A N 1
ATOM 716 C CA . THR A 1 93 ? 1.014 -1.436 -3.477 1 66.88 93 THR A CA 1
ATOM 717 C C . THR A 1 93 ? 0.833 -2.926 -3.748 1 66.88 93 THR A C 1
ATOM 719 O O . THR A 1 93 ? 0.491 -3.691 -2.842 1 66.88 93 THR A O 1
ATOM 722 N N . LEU A 1 94 ? 0.769 -3.264 -5.105 1 76.62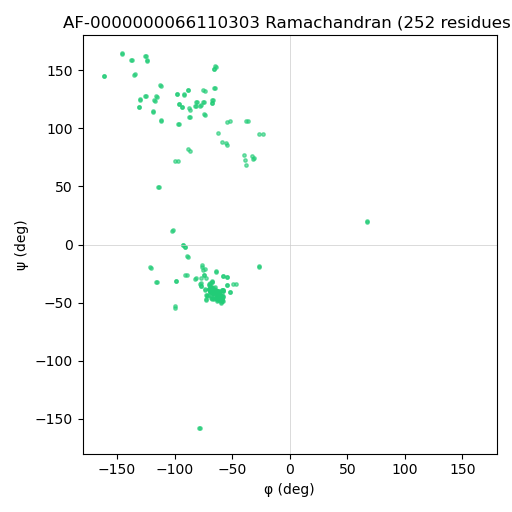 94 LEU A N 1
ATOM 723 C CA . LEU A 1 94 ? 0.77 -4.676 -5.469 1 76.62 94 LEU A CA 1
ATOM 724 C C . LEU A 1 94 ? 2.186 -5.164 -5.758 1 76.62 94 LEU A C 1
ATOM 726 O O . LEU A 1 94 ? 2.873 -4.609 -6.617 1 76.62 94 LEU A O 1
ATOM 730 N N . PRO A 1 95 ? 2.713 -6.098 -5.031 1 80.62 95 PRO A N 1
ATOM 731 C CA . PRO A 1 95 ? 4.062 -6.586 -5.312 1 80.62 95 PRO A CA 1
ATOM 732 C C . PRO A 1 95 ? 4.16 -7.305 -6.656 1 80.62 95 PRO A C 1
ATOM 734 O O . PRO A 1 95 ? 3.164 -7.832 -7.156 1 80.62 95 PRO A O 1
ATOM 737 N N . GLU A 1 96 ? 5.391 -7.227 -7.266 1 87 96 GLU A N 1
ATOM 738 C CA . GLU A 1 96 ? 5.703 -8.133 -8.367 1 87 96 GLU A CA 1
ATOM 739 C C . GLU A 1 96 ? 5.754 -9.578 -7.895 1 87 96 GLU A C 1
ATOM 741 O O . GLU A 1 96 ? 6.352 -9.883 -6.859 1 87 96 GLU A O 1
ATOM 746 N N . LEU A 1 97 ? 5.133 -10.422 -8.672 1 92.56 97 LEU A N 1
ATOM 747 C CA . LEU A 1 97 ? 5.008 -11.805 -8.227 1 92.56 97 LEU A CA 1
ATOM 748 C C . LEU A 1 97 ? 6.086 -12.68 -8.867 1 92.56 97 LEU A C 1
ATOM 750 O O . LEU A 1 97 ? 6.309 -12.617 -10.078 1 92.56 97 LEU A O 1
ATOM 754 N N . HIS A 1 98 ? 6.785 -13.445 -8.016 1 95.12 98 HIS A N 1
ATOM 755 C CA . HIS A 1 98 ? 7.754 -14.445 -8.453 1 95.12 98 HIS A CA 1
ATOM 756 C C . HIS A 1 98 ? 7.348 -15.844 -8.008 1 95.12 98 HIS A C 1
ATOM 758 O O . HIS A 1 98 ? 7.379 -16.156 -6.816 1 95.12 98 HIS A O 1
ATOM 764 N N . PHE A 1 99 ? 7.047 -16.672 -9 1 96.69 99 PHE A N 1
ATOM 765 C CA . PHE A 1 99 ? 6.586 -18.016 -8.68 1 96.69 99 PHE A CA 1
ATOM 766 C C . PHE A 1 99 ? 7.754 -19 -8.617 1 96.69 99 PHE A C 1
ATOM 768 O O . PHE A 1 99 ? 8.562 -19.062 -9.539 1 96.69 99 PHE A O 1
ATOM 775 N N . VAL A 1 100 ? 7.781 -19.719 -7.516 1 94.62 100 VAL A N 1
ATOM 776 C CA . VAL A 1 100 ? 8.883 -20.641 -7.285 1 94.62 100 VAL A CA 1
ATOM 777 C C . VAL A 1 100 ? 8.328 -22.016 -6.895 1 94.62 100 VAL A C 1
ATOM 779 O O . VAL A 1 100 ? 7.512 -22.125 -5.973 1 94.62 100 VAL A O 1
ATOM 782 N N . HIS A 1 101 ? 8.727 -23.031 -7.617 1 94.12 101 HIS A N 1
ATOM 783 C CA . HIS A 1 101 ? 8.352 -24.391 -7.25 1 94.12 101 HIS A CA 1
ATOM 784 C C . HIS A 1 101 ? 9.023 -24.812 -5.949 1 94.12 101 HIS A C 1
ATOM 786 O O . HIS A 1 101 ? 10.242 -24.703 -5.809 1 94.12 101 HIS A O 1
ATOM 792 N N . ASP A 1 102 ? 8.172 -25.156 -5.016 1 86.69 102 ASP A N 1
ATOM 793 C CA . ASP A 1 102 ? 8.664 -25.594 -3.709 1 86.69 102 ASP A CA 1
ATOM 794 C C . ASP A 1 102 ? 8.953 -27.094 -3.703 1 86.69 102 ASP A C 1
ATOM 796 O O . ASP A 1 102 ? 8.039 -27.906 -3.855 1 86.69 102 ASP A O 1
ATOM 800 N N . THR A 1 103 ? 10.078 -27.453 -3.654 1 76.31 103 THR A N 1
ATOM 801 C CA . THR A 1 103 ? 10.469 -28.859 -3.656 1 76.31 103 THR A CA 1
ATOM 802 C C . THR A 1 103 ? 10.5 -29.422 -2.234 1 76.31 103 THR A C 1
ATOM 804 O O . THR A 1 103 ? 10.734 -30.609 -2.031 1 76.31 103 THR A O 1
ATOM 807 N N . SER A 1 104 ? 10.406 -28.578 -1.284 1 61.31 104 SER A N 1
ATOM 808 C CA . SER A 1 104 ? 10.523 -29.031 0.099 1 61.31 104 SER A CA 1
ATOM 809 C C . SER A 1 104 ? 9.438 -30.047 0.449 1 61.31 104 SER A C 1
ATOM 811 O O . SER A 1 104 ? 9.688 -30.984 1.205 1 61.31 104 SER A O 1
ATOM 813 N N . THR A 1 105 ? 8.266 -29.766 0.06 1 57.12 105 THR A N 1
ATOM 814 C CA . THR A 1 105 ? 7.164 -30.656 0.411 1 57.12 105 THR A CA 1
ATOM 815 C C . THR A 1 105 ? 7.273 -31.984 -0.351 1 57.12 105 THR A C 1
ATOM 817 O O . THR A 1 105 ? 6.711 -33 0.07 1 57.12 105 THR A O 1
ATOM 820 N N . ALA A 1 106 ? 7.684 -31.859 -1.587 1 53.34 106 ALA A N 1
ATOM 821 C CA . ALA A 1 106 ? 7.852 -33.125 -2.301 1 53.34 106 ALA A CA 1
ATOM 822 C C . ALA A 1 106 ? 8.617 -34.125 -1.455 1 53.34 106 ALA A C 1
ATOM 824 O O . ALA A 1 106 ? 8.328 -35.312 -1.495 1 53.34 106 ALA A O 1
ATOM 825 N N . ARG A 1 107 ? 9.516 -33.594 -0.707 1 52 107 ARG A N 1
ATOM 826 C CA . ARG A 1 107 ? 10.25 -34.562 0.1 1 52 107 ARG A CA 1
ATOM 827 C C . ARG A 1 107 ? 9.367 -35.156 1.196 1 52 107 ARG A C 1
ATOM 829 O O . ARG A 1 107 ? 9.477 -36.344 1.526 1 52 107 ARG A O 1
ATOM 836 N N . GLY A 1 108 ? 8.547 -34.312 1.624 1 51.75 108 GLY A N 1
ATOM 837 C CA . GLY A 1 108 ? 7.668 -34.844 2.662 1 51.75 108 GLY A CA 1
ATOM 838 C C . GLY A 1 108 ? 6.633 -35.812 2.133 1 51.75 108 GLY A C 1
ATOM 839 O O . GLY A 1 108 ? 6.359 -36.844 2.766 1 51.75 108 GLY A O 1
ATOM 840 N N . ILE A 1 109 ? 6.098 -35.406 1.042 1 50.41 109 ILE A N 1
ATOM 841 C CA . ILE A 1 109 ? 5.141 -36.312 0.429 1 50.41 109 ILE A CA 1
ATOM 842 C C . ILE A 1 109 ? 5.859 -37.594 -0.037 1 50.41 109 ILE A C 1
ATOM 844 O O . ILE A 1 109 ? 5.352 -38.688 0.134 1 50.41 109 ILE A O 1
ATOM 848 N N . GLU A 1 110 ? 6.945 -37.344 -0.59 1 52.56 110 GLU A N 1
ATOM 849 C CA . GLU A 1 110 ? 7.738 -38.531 -0.96 1 52.56 110 GLU A CA 1
ATOM 850 C C . GLU A 1 110 ? 8.117 -39.344 0.268 1 52.56 110 GLU A C 1
ATOM 852 O O . GLU A 1 110 ? 8.07 -40.562 0.234 1 52.56 110 GLU A O 1
ATOM 857 N N . MET A 1 111 ? 8.461 -38.562 1.262 1 55.31 111 MET A N 1
ATOM 858 C CA . MET A 1 111 ? 8.781 -39.312 2.477 1 55.31 111 MET A CA 1
ATOM 859 C C . MET A 1 111 ? 7.527 -39.969 3.062 1 55.31 111 MET A C 1
ATOM 861 O O . MET A 1 111 ? 7.57 -41.094 3.518 1 55.31 111 MET A O 1
ATOM 865 N N . SER A 1 112 ? 6.516 -39.156 2.982 1 56.44 112 SER A N 1
ATOM 866 C CA . SER A 1 112 ? 5.266 -39.75 3.459 1 56.44 112 SER A CA 1
ATOM 867 C C . SER A 1 112 ? 4.824 -40.906 2.58 1 56.44 112 SER A C 1
ATOM 869 O O . SER A 1 112 ? 4.309 -41.906 3.08 1 56.44 112 SER A O 1
ATOM 871 N N . LYS A 1 113 ? 4.977 -40.719 1.346 1 57.12 113 LYS A N 1
ATOM 872 C CA . LYS A 1 113 ? 4.723 -41.812 0.417 1 57.12 113 LYS A CA 1
ATOM 873 C C . LYS A 1 113 ? 5.664 -42.969 0.681 1 57.12 113 LYS A C 1
ATOM 875 O O . LYS A 1 113 ? 5.246 -44.125 0.658 1 57.12 113 LYS A O 1
ATOM 880 N N . LEU A 1 114 ? 6.848 -42.656 0.94 1 59.25 114 LEU A N 1
ATOM 881 C CA . LEU A 1 114 ? 7.824 -43.688 1.254 1 59.25 114 LEU A CA 1
ATOM 882 C C . LEU A 1 114 ? 7.496 -44.344 2.582 1 59.25 114 LEU A C 1
ATOM 884 O O . LEU A 1 114 ? 7.645 -45.562 2.719 1 59.25 114 LEU A O 1
ATOM 888 N N . ILE A 1 115 ? 7.07 -43.562 3.453 1 62 115 ILE A N 1
ATOM 889 C CA . ILE A 1 115 ? 6.66 -44.094 4.746 1 62 115 ILE A CA 1
ATOM 890 C C . ILE A 1 115 ? 5.391 -44.938 4.582 1 62 115 ILE A C 1
ATOM 892 O O . ILE A 1 115 ? 5.285 -46.031 5.141 1 62 115 ILE A O 1
ATOM 896 N N . ASP A 1 116 ? 4.504 -44.375 3.869 1 62.59 116 ASP A N 1
ATOM 897 C CA . ASP A 1 116 ? 3.27 -45.094 3.605 1 62.59 116 ASP A CA 1
ATOM 898 C C . ASP A 1 116 ? 3.551 -46.375 2.83 1 62.59 116 ASP A C 1
ATOM 900 O O . ASP A 1 116 ? 2.953 -47.438 3.109 1 62.59 116 ASP A O 1
ATOM 904 N N . GLU A 1 117 ? 4.418 -46.281 1.886 1 62.09 117 GLU A N 1
ATOM 905 C CA . GLU A 1 117 ? 4.848 -47.438 1.125 1 62.09 117 GLU A CA 1
ATOM 906 C C . GLU A 1 117 ? 5.586 -48.438 2.014 1 62.09 117 GLU A C 1
ATOM 908 O O . GLU A 1 117 ? 5.383 -49.656 1.896 1 62.09 117 GLU A O 1
ATOM 913 N N . ALA A 1 118 ? 6.383 -47.844 2.871 1 63.16 118 ALA A N 1
ATOM 914 C CA . ALA A 1 118 ? 7.098 -48.688 3.824 1 63.16 118 ALA A CA 1
ATOM 915 C C . ALA A 1 118 ? 6.133 -49.344 4.809 1 63.16 118 ALA A C 1
ATOM 917 O O . ALA A 1 118 ? 6.266 -50.531 5.133 1 63.16 118 ALA A O 1
ATOM 918 N N . ASN A 1 119 ? 5.23 -48.562 5.23 1 65.88 119 ASN A N 1
ATOM 919 C CA . ASN A 1 119 ? 4.23 -49.094 6.16 1 65.88 119 ASN A CA 1
ATOM 920 C C . ASN A 1 119 ? 3.316 -50.094 5.496 1 65.88 119 ASN A C 1
ATOM 922 O O . ASN A 1 119 ? 2.947 -51.094 6.109 1 65.88 119 ASN A O 1
ATOM 926 N N . ALA A 1 120 ? 3.008 -49.812 4.281 1 61.19 120 ALA A N 1
ATOM 927 C CA . ALA A 1 120 ? 2.182 -50.719 3.506 1 61.19 120 ALA A CA 1
ATOM 928 C C . ALA A 1 120 ? 2.914 -52.031 3.256 1 61.19 120 ALA A C 1
ATOM 930 O O . ALA A 1 120 ? 2.314 -53.125 3.326 1 61.19 120 ALA A O 1
ATOM 931 N N . THR A 1 121 ? 4.176 -51.906 3.012 1 62.31 121 THR A N 1
ATOM 932 C CA . THR A 1 121 ? 5.012 -53.094 2.811 1 62.31 121 THR A CA 1
ATOM 933 C C . THR A 1 121 ? 5.141 -53.875 4.102 1 62.31 121 THR A C 1
ATOM 935 O O . THR A 1 121 ? 5.078 -55.125 4.086 1 62.31 121 THR A O 1
ATOM 938 N N . ARG A 1 122 ? 5.234 -53.094 5.168 1 61.88 122 ARG A N 1
ATOM 939 C CA . ARG A 1 122 ? 5.363 -53.75 6.461 1 61.88 122 ARG A CA 1
ATOM 940 C C . ARG A 1 122 ? 4.059 -54.438 6.852 1 61.88 122 ARG A C 1
ATOM 942 O O . ARG A 1 122 ? 4.078 -55.531 7.438 1 61.88 122 ARG A O 1
ATOM 949 N N . ALA A 1 123 ? 3.014 -53.844 6.562 1 62.28 123 ALA A N 1
ATOM 950 C CA . ALA A 1 123 ? 1.702 -54.406 6.867 1 62.28 123 ALA A CA 1
ATOM 951 C C . ALA A 1 123 ? 1.466 -55.688 6.086 1 62.28 123 ALA A C 1
ATOM 953 O O . ALA A 1 123 ? 0.886 -56.656 6.613 1 62.28 123 ALA A O 1
ATOM 954 N N . LYS A 1 124 ? 1.932 -55.719 4.895 1 63.75 124 LYS A N 1
ATOM 955 C CA . LYS A 1 124 ? 1.796 -56.906 4.043 1 63.75 124 LYS A CA 1
ATOM 956 C C . LYS A 1 124 ? 2.666 -58.031 4.551 1 63.75 124 LYS A C 1
ATOM 958 O O . LYS A 1 124 ? 2.275 -59.219 4.469 1 63.75 124 LYS A O 1
ATOM 963 N N . ASP A 1 125 ? 3.787 -57.75 5.07 1 64.25 125 ASP A N 1
ATOM 964 C CA . ASP A 1 125 ? 4.707 -58.75 5.582 1 64.25 125 ASP A CA 1
ATOM 965 C C . ASP A 1 125 ? 4.203 -59.344 6.898 1 64.25 125 ASP A C 1
ATOM 967 O O . ASP A 1 125 ? 4.465 -60.5 7.207 1 64.25 125 ASP A O 1
ATOM 971 N N . ALA A 1 126 ? 3.48 -58.438 7.496 1 61.03 126 ALA A N 1
ATOM 972 C CA . ALA A 1 126 ? 2.977 -58.875 8.789 1 61.03 126 ALA A CA 1
ATOM 973 C C . ALA A 1 126 ? 1.787 -59.812 8.617 1 61.03 126 ALA A C 1
ATOM 975 O O . ALA A 1 126 ? 1.533 -60.656 9.477 1 61.03 126 ALA A O 1
ATOM 976 N N . GLU A 1 127 ? 0.97 -59.625 7.637 1 60.91 127 GLU A N 1
ATOM 977 C CA . GLU A 1 127 ? -0.198 -60.469 7.379 1 60.91 127 GLU A CA 1
ATOM 978 C C . GLU A 1 127 ? 0.205 -61.812 6.754 1 60.91 127 GLU A C 1
ATOM 980 O O . GLU A 1 127 ? -0.562 -62.75 6.789 1 60.91 127 GLU A O 1
ATOM 985 N N . ASP A 1 128 ? 1.269 -61.844 6.262 1 52.91 128 ASP A N 1
ATOM 986 C CA . ASP A 1 128 ? 1.719 -63.156 5.785 1 52.91 128 ASP A CA 1
ATOM 987 C C . ASP A 1 128 ? 2.471 -63.906 6.883 1 52.91 128 ASP A C 1
ATOM 989 O O . ASP A 1 128 ? 3.229 -63.312 7.648 1 52.91 128 ASP A O 1
ATOM 993 N N . MET B 1 1 ? 22.078 7.043 14.781 1 21.92 1 MET B N 1
ATOM 994 C CA . MET B 1 1 ? 21.688 5.707 14.344 1 21.92 1 MET B CA 1
ATOM 995 C C . MET B 1 1 ? 20.281 5.73 13.742 1 21.92 1 MET B C 1
ATOM 997 O O . MET B 1 1 ? 19.328 6.121 14.406 1 21.92 1 MET B O 1
ATOM 1001 N N . ALA B 1 2 ? 19.953 6.035 12.477 1 28.95 2 ALA B N 1
ATOM 1002 C CA . ALA B 1 2 ? 18.734 6.504 11.828 1 28.95 2 ALA B CA 1
ATOM 1003 C C . ALA B 1 2 ? 17.609 5.48 11.961 1 28.95 2 ALA B C 1
ATOM 1005 O O . ALA B 1 2 ? 17.797 4.305 11.625 1 28.95 2 ALA B O 1
ATOM 1006 N N . LYS B 1 3 ? 16.734 5.586 12.898 1 30.11 3 LYS B N 1
ATOM 1007 C CA . LYS B 1 3 ? 15.812 4.605 13.469 1 30.11 3 LYS B CA 1
ATOM 1008 C C . LYS B 1 3 ? 14.938 3.977 12.383 1 30.11 3 LYS B C 1
ATOM 1010 O O . LYS B 1 3 ? 14.281 4.684 11.617 1 30.11 3 LYS B O 1
ATOM 1015 N N . HIS B 1 4 ? 15.367 2.945 11.742 1 33.34 4 HIS B N 1
ATOM 1016 C CA . HIS B 1 4 ? 14.773 2.029 10.781 1 33.34 4 HIS B CA 1
ATOM 1017 C C . HIS B 1 4 ? 13.281 1.833 11.062 1 33.34 4 HIS B C 1
ATOM 1019 O O . HIS B 1 4 ? 12.898 1.479 12.18 1 33.34 4 HIS B O 1
ATOM 1025 N N . SER B 1 5 ? 12.531 2.758 10.719 1 35.28 5 SER B N 1
ATOM 1026 C CA . SER B 1 5 ? 11.094 2.617 10.945 1 35.28 5 SER B CA 1
ATOM 1027 C C . SER B 1 5 ? 10.664 1.156 10.859 1 35.28 5 SER B C 1
ATOM 1029 O O . SER B 1 5 ? 10.891 0.494 9.852 1 35.28 5 SER B O 1
ATOM 1031 N N . LYS B 1 6 ? 10.922 0.352 11.789 1 34.16 6 LYS B N 1
ATOM 1032 C CA . LYS B 1 6 ? 10.602 -1.049 12.039 1 34.16 6 LYS B CA 1
ATOM 1033 C C . LYS B 1 6 ? 9.18 -1.376 11.578 1 34.16 6 LYS B C 1
ATOM 1035 O O . LYS B 1 6 ? 8.211 -0.796 12.07 1 34.16 6 LYS B O 1
ATOM 1040 N N . SER B 1 7 ? 8.891 -1.375 10.266 1 43.22 7 SER B N 1
ATOM 1041 C CA . SER B 1 7 ? 7.672 -2.068 9.867 1 43.22 7 SER B CA 1
ATOM 1042 C C . SER B 1 7 ? 7.312 -3.17 10.859 1 43.22 7 SER B C 1
ATOM 1044 O O . SER B 1 7 ? 8.18 -3.92 11.305 1 43.22 7 SER B O 1
ATOM 1046 N N . ILE B 1 8 ? 6.516 -2.924 11.75 1 45.25 8 ILE B N 1
ATOM 1047 C CA . ILE B 1 8 ? 6.16 -3.939 12.734 1 45.25 8 ILE B CA 1
ATOM 1048 C C . ILE B 1 8 ? 6.066 -5.305 12.062 1 45.25 8 ILE B C 1
ATOM 1050 O O . ILE B 1 8 ? 5.352 -5.465 11.07 1 45.25 8 ILE B O 1
ATOM 1054 N N . PRO B 1 9 ? 7.086 -6.199 12.305 1 50.91 9 PRO B N 1
ATOM 1055 C CA . PRO B 1 9 ? 7.219 -7.574 11.812 1 50.91 9 PRO B CA 1
ATOM 1056 C C . PRO B 1 9 ? 5.871 -8.227 11.508 1 50.91 9 PRO B C 1
ATOM 1058 O O . PRO B 1 9 ? 5.75 -8.977 10.539 1 50.91 9 PRO B O 1
ATOM 1061 N N . GLY B 1 10 ? 4.715 -7.684 12.07 1 62.56 10 GLY B N 1
ATOM 1062 C CA . GLY B 1 10 ? 3.416 -8.336 11.984 1 62.56 10 GLY B CA 1
ATOM 1063 C C . GLY B 1 10 ? 2.631 -7.945 10.75 1 62.56 10 GLY B C 1
ATOM 1064 O O . GLY B 1 10 ? 1.861 -8.75 10.219 1 62.56 10 GLY B O 1
ATOM 1065 N N . ARG B 1 11 ? 2.896 -6.828 10.281 1 65.31 11 ARG B N 1
ATOM 1066 C CA . ARG B 1 11 ? 2.1 -6.375 9.141 1 65.31 11 ARG B CA 1
ATOM 1067 C C . ARG B 1 11 ? 2.469 -7.141 7.879 1 65.31 11 ARG B C 1
ATOM 1069 O O . ARG B 1 11 ? 1.589 -7.586 7.137 1 65.31 11 ARG B O 1
ATOM 1076 N N . GLY B 1 12 ? 3.82 -7.238 7.648 1 71.62 12 GLY B N 1
ATOM 1077 C CA . GLY B 1 12 ? 4.277 -7.992 6.492 1 71.62 12 GLY B CA 1
ATOM 1078 C C . GLY B 1 12 ? 3.732 -9.406 6.449 1 71.62 12 GLY B C 1
ATOM 1079 O O . GLY B 1 12 ? 3.365 -9.906 5.379 1 71.62 12 GLY B O 1
ATOM 1080 N N . LEU B 1 13 ? 3.609 -9.914 7.617 1 77.75 13 LEU B N 1
ATOM 1081 C CA . LEU B 1 13 ? 3.115 -11.289 7.707 1 77.75 13 LEU B CA 1
ATOM 1082 C C . LEU B 1 13 ? 1.622 -11.352 7.406 1 77.75 13 LEU B C 1
ATOM 1084 O O . LEU B 1 13 ? 1.157 -12.266 6.723 1 77.75 13 LEU B O 1
ATOM 1088 N N . ARG B 1 14 ? 0.911 -10.359 7.883 1 78.81 14 ARG B N 1
ATOM 1089 C CA . ARG B 1 14 ? -0.523 -10.328 7.613 1 78.81 14 ARG B CA 1
ATOM 1090 C C . ARG B 1 14 ? -0.798 -10.086 6.133 1 78.81 14 ARG B C 1
ATOM 1092 O O . ARG B 1 14 ? -1.705 -10.695 5.559 1 78.81 14 ARG B O 1
ATOM 1099 N N . VAL B 1 15 ? -0.023 -9.289 5.547 1 80.75 15 VAL B N 1
ATOM 1100 C CA . VAL B 1 15 ? -0.152 -9.008 4.117 1 80.75 15 VAL B CA 1
ATOM 1101 C C . VAL B 1 15 ? 0.16 -10.266 3.314 1 80.75 15 VAL B C 1
ATOM 1103 O O . VAL B 1 15 ? -0.575 -10.617 2.389 1 80.75 15 VAL B O 1
ATOM 1106 N N . ALA B 1 16 ? 1.267 -10.898 3.717 1 87.38 16 ALA B N 1
ATOM 1107 C CA . ALA B 1 16 ? 1.647 -12.141 3.045 1 87.38 16 ALA B CA 1
ATOM 1108 C C . ALA B 1 16 ? 0.534 -13.18 3.141 1 87.38 16 ALA B C 1
ATOM 1110 O O . ALA B 1 16 ? 0.235 -13.867 2.162 1 87.38 16 ALA B O 1
ATOM 1111 N N . ASP B 1 17 ? -0.105 -13.234 4.305 1 87.44 17 ASP B N 1
ATOM 1112 C CA . ASP B 1 17 ? -1.188 -14.188 4.531 1 87.44 17 ASP B CA 1
ATOM 1113 C C . ASP B 1 17 ? -2.395 -13.859 3.654 1 87.44 17 ASP B C 1
ATOM 1115 O O . ASP B 1 17 ? -3.016 -14.758 3.086 1 87.44 17 ASP B O 1
ATOM 1119 N N . GLN B 1 18 ? -2.654 -12.609 3.574 1 85.06 18 GLN B N 1
ATOM 1120 C CA . GLN B 1 18 ? -3.777 -12.195 2.74 1 85.06 18 GLN B CA 1
ATOM 1121 C C . GLN B 1 18 ? -3.502 -12.477 1.267 1 85.06 18 GLN B C 1
ATOM 1123 O O . GLN B 1 18 ? -4.367 -12.992 0.554 1 85.06 18 GLN B O 1
ATOM 1128 N N . ILE B 1 19 ? -2.295 -12.211 0.86 1 90 19 ILE B N 1
ATOM 1129 C CA . ILE B 1 19 ? -1.904 -12.469 -0.521 1 90 19 ILE B CA 1
ATOM 1130 C C . ILE B 1 19 ? -1.993 -13.969 -0.808 1 90 19 ILE B C 1
ATOM 1132 O O . ILE B 1 19 ? -2.482 -14.375 -1.864 1 90 19 ILE B O 1
ATOM 1136 N N . GLN B 1 20 ? -1.499 -14.695 0.145 1 93.38 20 GLN B N 1
ATOM 1137 C CA . GLN B 1 20 ? -1.544 -16.141 -0.027 1 93.38 20 GLN B CA 1
ATOM 1138 C C . GLN B 1 20 ? -2.979 -16.641 -0.194 1 93.38 20 GLN B C 1
ATOM 1140 O O . GLN B 1 20 ? -3.268 -17.438 -1.087 1 93.38 20 GLN B O 1
ATOM 1145 N N . ARG B 1 21 ? -3.861 -16.141 0.599 1 92.88 21 ARG B N 1
ATOM 1146 C CA . ARG B 1 21 ? -5.266 -16.531 0.526 1 92.88 21 ARG B CA 1
ATOM 1147 C C . ARG B 1 21 ? -5.883 -16.125 -0.804 1 92.88 21 ARG B C 1
ATOM 1149 O O . ARG B 1 21 ? -6.5 -16.938 -1.493 1 92.88 21 ARG B O 1
ATOM 1156 N N . ASP B 1 22 ? -5.625 -14.922 -1.192 1 92.69 22 ASP B N 1
ATOM 1157 C CA . ASP B 1 22 ? -6.219 -14.406 -2.42 1 92.69 22 ASP B CA 1
ATOM 1158 C C . ASP B 1 22 ? -5.629 -15.094 -3.648 1 92.69 22 ASP B C 1
ATOM 1160 O O . ASP B 1 22 ? -6.359 -15.461 -4.57 1 92.69 22 ASP B O 1
ATOM 1164 N N . LEU B 1 23 ? -4.336 -15.352 -3.643 1 95.62 23 LEU B N 1
ATOM 1165 C CA . LEU B 1 23 ? -3.688 -16.031 -4.758 1 95.62 23 LEU B CA 1
ATOM 1166 C C . LEU B 1 23 ? -4.211 -17.453 -4.906 1 95.62 23 LEU B C 1
ATOM 1168 O O . LEU B 1 23 ? -4.398 -17.938 -6.023 1 95.62 23 LEU B O 1
ATOM 1172 N N . SER B 1 24 ? -4.371 -18.062 -3.752 1 95.81 24 SER B N 1
ATOM 1173 C CA . SER B 1 24 ? -4.883 -19.438 -3.785 1 95.81 24 SER B CA 1
ATOM 1174 C C . SER B 1 24 ? -6.238 -19.5 -4.477 1 95.81 24 SER B C 1
ATOM 1176 O O . SER B 1 24 ? -6.496 -20.406 -5.27 1 95.81 24 SER B O 1
ATOM 1178 N N . GLU B 1 25 ? -7.055 -18.547 -4.234 1 94.56 25 GLU B N 1
ATOM 1179 C CA . GLU B 1 25 ? -8.375 -18.484 -4.855 1 94.56 25 GLU B CA 1
ATOM 1180 C C . GLU B 1 25 ? -8.273 -18.125 -6.332 1 94.56 25 GLU B C 1
ATOM 1182 O O . GLU B 1 25 ? -8.906 -18.75 -7.18 1 94.56 25 GLU B O 1
ATOM 1187 N N . ILE B 1 26 ? -7.477 -17.188 -6.645 1 95.69 26 ILE B N 1
ATOM 1188 C CA . ILE B 1 26 ? -7.324 -16.688 -8.008 1 95.69 26 ILE B CA 1
ATOM 1189 C C . ILE B 1 26 ? -6.793 -17.812 -8.906 1 95.69 26 ILE B C 1
ATOM 1191 O O . ILE B 1 26 ? -7.352 -18.062 -9.977 1 95.69 26 ILE B O 1
ATOM 1195 N N . VAL B 1 27 ? -5.746 -18.531 -8.469 1 96.12 27 VAL B N 1
ATOM 1196 C CA . VAL B 1 27 ? -5.098 -19.562 -9.273 1 96.12 27 VAL B CA 1
ATOM 1197 C C . VAL B 1 27 ? -6.043 -20.75 -9.445 1 96.12 27 VAL B C 1
ATOM 1199 O O . VAL B 1 27 ? -6.09 -21.359 -10.516 1 96.12 27 VAL B O 1
ATOM 1202 N N . ALA B 1 28 ? -6.793 -21.031 -8.43 1 92.25 28 ALA B N 1
ATOM 1203 C CA . ALA B 1 28 ? -7.66 -22.203 -8.445 1 92.25 28 ALA B CA 1
ATOM 1204 C C . ALA B 1 28 ? -8.914 -21.953 -9.281 1 92.25 28 ALA B C 1
ATOM 1206 O O . ALA B 1 28 ? -9.359 -22.828 -10.016 1 92.25 28 ALA B O 1
ATOM 1207 N N . PHE B 1 29 ? -9.43 -20.672 -9.227 1 93.25 29 PHE B N 1
ATOM 1208 C CA . PHE B 1 29 ? -10.781 -20.516 -9.734 1 93.25 29 PHE B CA 1
ATOM 1209 C C . PHE B 1 29 ? -10.812 -19.516 -10.883 1 93.25 29 PHE B C 1
ATOM 1211 O O . PHE B 1 29 ? -11.75 -19.5 -11.68 1 93.25 29 PHE B O 1
ATOM 1218 N N . GLU B 1 30 ? -9.875 -18.734 -10.984 1 94.25 30 GLU B N 1
ATOM 1219 C CA . GLU B 1 30 ? -10.016 -17.625 -11.914 1 94.25 30 GLU B CA 1
ATOM 1220 C C . GLU B 1 30 ? -9.008 -17.719 -13.055 1 94.25 30 GLU B C 1
ATOM 1222 O O . GLU B 1 30 ? -9.289 -17.281 -14.18 1 94.25 30 GLU B O 1
ATOM 1227 N N . LEU B 1 31 ? -7.832 -18.25 -12.812 1 94.5 31 LEU B N 1
ATOM 1228 C CA . LEU B 1 31 ? -6.797 -18.359 -13.836 1 94.5 31 LEU B CA 1
ATOM 1229 C C . LEU B 1 31 ? -7.117 -19.469 -14.828 1 94.5 31 LEU B C 1
ATOM 1231 O O . LEU B 1 31 ? -7.312 -20.625 -14.43 1 94.5 31 LEU B O 1
ATOM 1235 N N . LYS B 1 32 ? -7.188 -19.109 -16.094 1 90.12 32 LYS B N 1
ATOM 1236 C CA . LYS B 1 32 ? -7.5 -20.094 -17.125 1 90.12 32 LYS B CA 1
ATOM 1237 C C . LYS B 1 32 ? -6.316 -20.297 -18.062 1 90.12 32 LYS B C 1
ATOM 1239 O O . LYS B 1 32 ? -6.465 -20.203 -19.281 1 90.12 32 LYS B O 1
ATOM 1244 N N . ASP B 1 33 ? -5.238 -20.5 -17.609 1 92.44 33 ASP B N 1
ATOM 1245 C CA . ASP B 1 33 ? -4.062 -20.797 -18.422 1 92.44 33 ASP B CA 1
ATOM 1246 C C . ASP B 1 33 ? -3.826 -22.297 -18.531 1 92.44 33 ASP B C 1
ATOM 1248 O O . ASP B 1 33 ? -3.672 -22.984 -17.516 1 92.44 33 ASP B O 1
ATOM 1252 N N . PRO B 1 34 ? -3.811 -22.844 -19.703 1 92.69 34 PRO B N 1
ATOM 1253 C CA . PRO B 1 34 ? -3.674 -24.281 -19.875 1 92.69 34 PRO B CA 1
ATOM 1254 C C . PRO B 1 34 ? -2.334 -24.812 -19.375 1 92.69 34 PRO B C 1
ATOM 1256 O O . PRO B 1 34 ? -2.195 -26.016 -19.125 1 92.69 34 PRO B O 1
ATOM 1259 N N . ARG B 1 35 ? -1.285 -24 -19.297 1 93.62 35 ARG B N 1
ATOM 1260 C CA . ARG B 1 35 ? 0.026 -24.438 -18.812 1 93.62 35 ARG B CA 1
ATOM 1261 C C . ARG B 1 35 ? 0.025 -24.625 -17.297 1 93.62 35 ARG B C 1
ATOM 1263 O O . ARG B 1 35 ? 0.886 -25.312 -16.75 1 93.62 35 ARG B O 1
ATOM 1270 N N . VAL B 1 36 ? -0.949 -23.953 -16.719 1 93.88 36 VAL B N 1
ATOM 1271 C CA . VAL B 1 36 ? -1.002 -24 -15.266 1 93.88 36 VAL B CA 1
ATOM 1272 C C . VAL B 1 36 ? -1.996 -25.078 -14.812 1 93.88 36 VAL B C 1
ATOM 1274 O O . VAL B 1 36 ? -3.209 -24.891 -14.953 1 93.88 36 VAL B O 1
ATOM 1277 N N . GLY B 1 37 ? -1.468 -26.188 -14.375 1 88.06 37 GLY B N 1
ATOM 1278 C CA . GLY B 1 37 ? -2.305 -27.234 -13.805 1 88.06 37 GLY B CA 1
ATOM 1279 C C . GLY B 1 37 ? -2.725 -26.953 -12.375 1 88.06 37 GLY B C 1
ATOM 1280 O O . GLY B 1 37 ? -2.797 -25.797 -11.961 1 88.06 37 GLY B O 1
ATOM 1281 N N . MET B 1 38 ? -3.084 -28.016 -11.641 1 88.81 38 MET B N 1
ATOM 1282 C CA . MET B 1 38 ? -3.451 -27.891 -10.234 1 88.81 38 MET B CA 1
ATOM 1283 C C . MET B 1 38 ? -2.219 -27.656 -9.367 1 88.81 38 MET B C 1
ATOM 1285 O O . MET B 1 38 ? -1.338 -28.516 -9.281 1 88.81 38 MET B O 1
ATOM 1289 N N . ILE B 1 39 ? -2.189 -26.5 -8.844 1 93.62 39 ILE B N 1
ATOM 1290 C CA . ILE B 1 39 ? -1.062 -26.203 -7.969 1 93.62 39 ILE B CA 1
ATOM 1291 C C . ILE B 1 39 ? -1.578 -25.766 -6.598 1 93.62 39 ILE B C 1
ATOM 1293 O O . ILE B 1 39 ? -2.748 -25.422 -6.449 1 93.62 39 ILE B O 1
ATOM 1297 N N . THR B 1 40 ? -0.714 -25.906 -5.555 1 93.81 40 THR B N 1
ATOM 1298 C CA . THR B 1 40 ? -0.979 -25.438 -4.199 1 93.81 40 THR B CA 1
ATOM 1299 C C . THR B 1 40 ? 0.03 -24.359 -3.795 1 93.81 40 THR B C 1
ATOM 1301 O O . THR B 1 40 ? 1.24 -24.562 -3.928 1 93.81 40 THR B O 1
ATOM 1304 N N . ILE B 1 41 ? -0.486 -23.203 -3.408 1 95.38 41 ILE B N 1
ATOM 1305 C CA . ILE B 1 41 ? 0.4 -22.172 -2.877 1 95.38 41 ILE B CA 1
ATOM 1306 C C . ILE B 1 41 ? 0.777 -22.516 -1.437 1 95.38 41 ILE B C 1
ATOM 1308 O O . ILE B 1 41 ? -0.091 -22.594 -0.563 1 95.38 41 ILE B O 1
ATOM 1312 N N . THR B 1 42 ? 2.018 -22.688 -1.155 1 93.75 42 THR B N 1
ATOM 1313 C CA . THR B 1 42 ? 2.465 -23.172 0.144 1 93.75 42 THR B CA 1
ATOM 1314 C C . THR B 1 42 ? 2.918 -22.016 1.031 1 93.75 42 THR B C 1
ATOM 1316 O O . THR B 1 42 ? 2.805 -22.078 2.256 1 93.75 42 THR B O 1
ATOM 1319 N N . GLU B 1 43 ? 3.471 -20.953 0.355 1 93.69 43 GLU B N 1
ATOM 1320 C CA . GLU B 1 43 ? 3.998 -19.828 1.117 1 93.69 43 GLU B CA 1
ATOM 1321 C C . GLU B 1 43 ? 4.137 -18.594 0.24 1 93.69 43 GLU B C 1
ATOM 1323 O O . GLU B 1 43 ? 4.406 -18.703 -0.958 1 93.69 43 GLU B O 1
ATOM 1328 N N . VAL B 1 44 ? 3.896 -17.469 0.875 1 94.44 44 VAL B N 1
ATOM 1329 C CA . VAL B 1 44 ? 4.188 -16.188 0.235 1 94.44 44 VAL B CA 1
ATOM 1330 C C . VAL B 1 44 ? 5.102 -15.367 1.133 1 94.44 44 VAL B C 1
ATOM 1332 O O . VAL B 1 44 ? 4.859 -15.242 2.336 1 94.44 44 VAL B O 1
ATOM 1335 N N . GLN B 1 45 ? 6.188 -14.906 0.544 1 92.12 45 GLN B N 1
ATOM 1336 C CA . GLN B 1 45 ? 7.109 -14 1.225 1 92.12 45 GLN B CA 1
ATOM 1337 C C . GLN B 1 45 ? 7.156 -12.641 0.532 1 92.12 45 GLN B C 1
ATOM 1339 O O . GLN B 1 45 ? 7.43 -12.562 -0.667 1 92.12 45 GLN B O 1
ATOM 1344 N N . VAL B 1 46 ? 6.957 -11.672 1.347 1 87.38 46 VAL B N 1
ATOM 1345 C CA . VAL B 1 46 ? 6.941 -10.32 0.783 1 87.38 46 VAL B CA 1
ATOM 1346 C C . VAL B 1 46 ? 8.148 -9.531 1.295 1 87.38 46 VAL B C 1
ATOM 1348 O O . VAL B 1 46 ? 8.508 -9.633 2.469 1 87.38 46 VAL B O 1
ATOM 1351 N N . THR B 1 47 ? 8.758 -8.805 0.354 1 81.88 47 THR B N 1
ATOM 1352 C CA . THR B 1 47 ? 9.883 -7.969 0.771 1 81.88 47 THR B CA 1
ATOM 1353 C C . THR B 1 47 ? 9.406 -6.867 1.717 1 81.88 47 THR B C 1
ATOM 1355 O O . THR B 1 47 ? 8.234 -6.484 1.697 1 81.88 47 THR B O 1
ATOM 1358 N N . PRO B 1 48 ? 10.258 -6.434 2.529 1 71.75 48 PRO B N 1
ATOM 1359 C CA . PRO B 1 48 ? 9.898 -5.414 3.518 1 71.75 48 PRO B CA 1
ATOM 1360 C C . PRO B 1 48 ? 9.281 -4.168 2.881 1 71.75 48 PRO B C 1
ATOM 1362 O O . PRO B 1 48 ? 8.453 -3.498 3.5 1 71.75 48 PRO B O 1
ATOM 1365 N N . ASP B 1 49 ? 9.68 -3.965 1.701 1 65.25 49 ASP B N 1
ATOM 1366 C CA . ASP B 1 49 ? 9.188 -2.773 1.021 1 65.25 49 ASP B CA 1
ATOM 1367 C C . ASP B 1 49 ? 7.934 -3.088 0.206 1 65.25 49 ASP B C 1
ATOM 1369 O O . ASP B 1 49 ? 7.418 -2.225 -0.511 1 65.25 49 ASP B O 1
ATOM 1373 N N . TYR B 1 50 ? 7.465 -4.266 0.191 1 76.44 50 TYR B N 1
ATOM 1374 C CA . TYR B 1 50 ? 6.254 -4.773 -0.447 1 76.44 50 TYR B CA 1
ATOM 1375 C C . TYR B 1 50 ? 6.371 -4.715 -1.966 1 76.44 50 TYR B C 1
ATOM 1377 O O . TYR B 1 50 ? 5.363 -4.785 -2.676 1 76.44 50 TYR B O 1
ATOM 1385 N N . ALA B 1 51 ? 7.641 -4.629 -2.436 1 73.44 51 ALA B N 1
ATOM 1386 C CA . ALA B 1 51 ? 7.84 -4.516 -3.877 1 73.44 51 ALA B CA 1
ATOM 1387 C C . ALA B 1 51 ? 7.77 -5.883 -4.551 1 73.44 51 ALA B C 1
ATOM 1389 O O . ALA B 1 51 ? 7.363 -5.992 -5.711 1 73.44 51 ALA B O 1
ATOM 1390 N N . HIS B 1 52 ? 8.133 -6.875 -3.811 1 84.62 52 HIS B N 1
ATOM 1391 C CA . HIS B 1 52 ? 8.219 -8.211 -4.387 1 84.62 52 HIS B CA 1
ATOM 1392 C C . HIS B 1 52 ? 7.582 -9.25 -3.463 1 84.62 52 HIS B C 1
ATOM 1394 O O . HIS B 1 52 ? 7.668 -9.125 -2.238 1 84.62 52 HIS B O 1
ATOM 1400 N N . ALA B 1 53 ? 7.023 -10.195 -4.109 1 90.88 53 ALA B N 1
ATOM 1401 C CA . ALA B 1 53 ? 6.504 -11.352 -3.389 1 90.88 53 ALA B CA 1
ATOM 1402 C C . ALA B 1 53 ? 6.977 -12.656 -4.031 1 90.88 53 ALA B C 1
ATOM 1404 O O . ALA B 1 53 ? 6.762 -12.875 -5.227 1 90.88 53 ALA B O 1
ATOM 1405 N N . LYS B 1 54 ? 7.719 -13.43 -3.281 1 94.94 54 LYS B N 1
ATOM 1406 C CA . LYS B 1 54 ? 8 -14.805 -3.676 1 94.94 54 LYS B CA 1
ATOM 1407 C C . LYS B 1 54 ? 6.84 -15.727 -3.326 1 94.94 54 LYS B C 1
ATOM 1409 O O . LYS B 1 54 ? 6.406 -15.781 -2.174 1 94.94 54 LYS B O 1
ATOM 1414 N N . VAL B 1 55 ? 6.363 -16.359 -4.336 1 97.19 55 VAL B N 1
ATOM 1415 C CA . VAL B 1 55 ? 5.203 -17.234 -4.191 1 97.19 55 VAL B CA 1
ATOM 1416 C C . VAL B 1 55 ? 5.617 -18.688 -4.406 1 97.19 55 VAL B C 1
ATOM 1418 O O . VAL B 1 55 ? 5.836 -19.125 -5.543 1 97.19 55 VAL B O 1
ATOM 1421 N N . PHE B 1 56 ? 5.664 -19.453 -3.291 1 95.56 56 PHE B N 1
ATOM 1422 C CA . PHE B 1 56 ? 6.035 -20.859 -3.363 1 95.56 56 PHE B CA 1
ATOM 1423 C C . PHE B 1 56 ? 4.812 -21.734 -3.619 1 95.56 56 PHE B C 1
ATOM 1425 O O . PHE B 1 56 ? 3.758 -21.516 -3.014 1 95.56 56 PHE B O 1
ATOM 1432 N N . PHE B 1 57 ? 5.039 -22.641 -4.605 1 96.31 57 PHE B N 1
ATOM 1433 C CA . PHE B 1 57 ? 3.934 -23.531 -4.906 1 96.31 57 PHE B CA 1
ATOM 1434 C C . PHE B 1 57 ? 4.434 -24.969 -5.105 1 96.31 57 PHE B C 1
ATOM 1436 O O . PHE B 1 57 ? 5.621 -25.188 -5.359 1 96.31 57 PHE B O 1
ATOM 1443 N N . THR B 1 58 ? 3.498 -25.92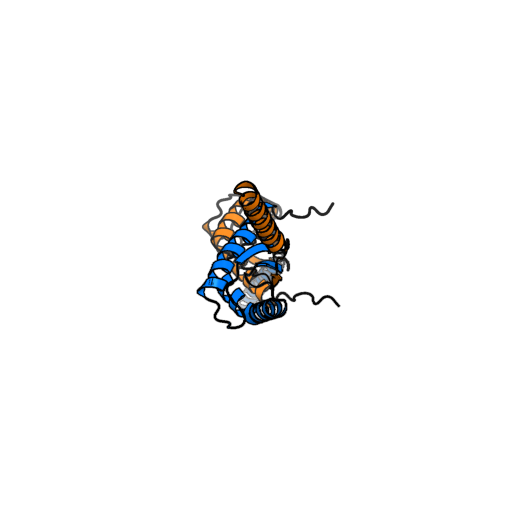2 -4.938 1 93.44 58 THR B N 1
ATOM 1444 C CA . THR B 1 58 ? 3.74 -27.328 -5.254 1 93.44 58 THR B CA 1
ATOM 1445 C C . THR B 1 58 ? 2.686 -27.844 -6.227 1 93.44 58 THR B C 1
ATOM 1447 O O . THR B 1 58 ? 1.661 -27.203 -6.445 1 93.44 58 THR B O 1
ATOM 1450 N N . MET B 1 59 ? 3.102 -28.922 -6.785 1 91.38 59 MET B N 1
ATOM 1451 C CA . MET B 1 59 ? 2.189 -29.609 -7.695 1 91.38 59 MET B CA 1
ATOM 1452 C C . MET B 1 59 ? 2.379 -31.109 -7.625 1 91.38 59 MET B C 1
ATOM 1454 O O . MET B 1 59 ? 3.377 -31.594 -7.082 1 91.38 59 MET B O 1
ATOM 1458 N N . LEU B 1 60 ? 1.4 -31.797 -8.156 1 85.06 60 LEU B N 1
ATOM 1459 C CA . LEU B 1 60 ? 1.42 -33.25 -8.055 1 85.06 60 LEU B CA 1
ATOM 1460 C C . LEU B 1 60 ? 2.553 -33.844 -8.883 1 85.06 60 LEU B C 1
ATOM 1462 O O . LEU B 1 60 ? 3.256 -34.75 -8.438 1 85.06 60 LEU B O 1
ATOM 1466 N N . SER B 1 61 ? 2.648 -33.344 -10.094 1 84.06 61 SER B N 1
ATOM 1467 C CA . SER B 1 61 ? 3.674 -33.844 -10.992 1 84.06 61 SER B CA 1
ATOM 1468 C C . SER B 1 61 ? 5.055 -33.312 -10.617 1 84.06 61 SER B C 1
ATOM 1470 O O . SER B 1 61 ? 5.203 -32.156 -10.258 1 84.06 61 SER B O 1
ATOM 1472 N N . ASP B 1 62 ? 6.012 -34.188 -10.578 1 83.06 62 ASP B N 1
ATOM 1473 C CA . ASP B 1 62 ? 7.391 -33.781 -10.328 1 83.06 62 ASP B CA 1
ATOM 1474 C C . ASP B 1 62 ? 8.195 -33.75 -11.633 1 83.06 62 ASP B C 1
ATOM 1476 O O . ASP B 1 62 ? 9.422 -33.656 -11.609 1 83.06 62 ASP B O 1
ATOM 1480 N N . ASN B 1 63 ? 7.473 -33.844 -12.719 1 89.56 63 ASN B N 1
ATOM 1481 C CA . ASN B 1 63 ? 8.125 -33.719 -14.023 1 89.56 63 ASN B CA 1
ATOM 1482 C C . ASN B 1 63 ? 8.672 -32.312 -14.258 1 89.56 63 ASN B C 1
ATOM 1484 O O . ASN B 1 63 ? 7.93 -31.344 -14.18 1 89.56 63 ASN B O 1
ATOM 1488 N N . LYS B 1 64 ? 9.938 -32.281 -14.547 1 91.75 64 LYS B N 1
ATOM 1489 C CA . LYS B 1 64 ? 10.633 -31 -14.703 1 91.75 64 LYS B CA 1
ATOM 1490 C C . LYS B 1 64 ? 10 -30.156 -15.805 1 91.75 64 LYS B C 1
ATOM 1492 O O . LYS B 1 64 ? 9.914 -28.922 -15.688 1 91.75 64 LYS B O 1
ATOM 1497 N N . ASP B 1 65 ? 9.609 -30.828 -16.859 1 93.62 65 ASP B N 1
ATOM 1498 C CA . ASP B 1 65 ? 9.016 -30.109 -17.969 1 93.62 65 ASP B CA 1
ATOM 1499 C C . ASP B 1 65 ? 7.664 -29.516 -17.578 1 93.62 65 ASP B C 1
ATOM 1501 O O . ASP B 1 65 ? 7.332 -28.391 -17.984 1 93.62 65 ASP B O 1
ATOM 1505 N N . GLU B 1 66 ? 6.895 -30.25 -16.844 1 93.25 66 GLU B N 1
ATOM 1506 C CA . GLU B 1 66 ? 5.602 -29.766 -16.375 1 93.25 66 GLU B CA 1
ATOM 1507 C C . GLU B 1 66 ? 5.77 -28.594 -15.414 1 93.25 66 GLU B C 1
ATOM 1509 O O . GLU B 1 66 ? 4.996 -27.641 -15.453 1 93.25 66 GLU B O 1
ATOM 1514 N N . ILE B 1 67 ? 6.777 -28.766 -14.594 1 93.75 67 ILE B N 1
ATOM 1515 C CA . ILE B 1 67 ? 7.07 -27.688 -13.648 1 93.75 67 ILE B CA 1
ATOM 1516 C C . ILE B 1 67 ? 7.457 -26.422 -14.406 1 93.75 67 ILE B C 1
ATOM 1518 O O . ILE B 1 67 ? 6.961 -25.328 -14.109 1 93.75 67 ILE B O 1
ATOM 1522 N N . LYS B 1 68 ? 8.312 -26.562 -15.32 1 95 68 LYS B N 1
ATOM 1523 C CA . LYS B 1 68 ? 8.75 -25.438 -16.141 1 95 68 LYS B CA 1
ATOM 1524 C C . LYS B 1 68 ? 7.566 -24.797 -16.859 1 95 68 LYS B C 1
ATOM 1526 O O . LYS B 1 68 ? 7.469 -23.562 -16.938 1 95 68 LYS B O 1
ATOM 1531 N N . ASN B 1 69 ? 6.754 -25.625 -17.406 1 94.94 69 ASN B N 1
ATOM 1532 C CA . ASN B 1 69 ? 5.566 -25.125 -18.094 1 94.94 69 ASN B CA 1
ATOM 1533 C C . ASN B 1 69 ? 4.656 -24.344 -17.141 1 94.94 69 ASN B C 1
ATOM 1535 O O . ASN B 1 69 ? 4.109 -23.312 -17.516 1 94.94 69 ASN B O 1
ATOM 1539 N N . THR B 1 70 ? 4.48 -24.875 -15.969 1 96 70 THR B N 1
ATOM 1540 C CA . THR B 1 70 ? 3.643 -24.219 -14.969 1 96 70 THR B CA 1
ATOM 1541 C C . THR B 1 70 ? 4.215 -22.859 -14.586 1 96 70 THR B C 1
ATOM 1543 O O . THR B 1 70 ? 3.488 -21.859 -14.531 1 96 70 THR B O 1
ATOM 1546 N N . VAL B 1 71 ? 5.508 -22.828 -14.367 1 95.38 71 VAL B N 1
ATOM 1547 C CA . VAL B 1 71 ? 6.164 -21.562 -14.016 1 95.38 71 VAL B CA 1
ATOM 1548 C C . VAL B 1 71 ? 6.004 -20.562 -15.156 1 95.38 71 VAL B C 1
ATOM 1550 O O . VAL B 1 71 ? 5.727 -19.391 -14.922 1 95.38 71 VAL B O 1
ATOM 1553 N N . SER B 1 72 ? 6.199 -21.062 -16.344 1 95.38 72 SER B N 1
ATOM 1554 C CA . SER B 1 72 ? 6.031 -20.203 -17.5 1 95.38 72 SER B CA 1
ATOM 1555 C C . SER B 1 72 ? 4.609 -19.656 -17.594 1 95.38 72 SER B C 1
ATOM 1557 O O . SER B 1 72 ? 4.406 -18.469 -17.844 1 95.38 72 SER B O 1
ATOM 1559 N N . GLY B 1 73 ? 3.713 -20.484 -17.422 1 96.56 73 GLY B N 1
ATOM 1560 C CA . GLY B 1 73 ? 2.318 -20.062 -17.438 1 96.56 73 GLY B CA 1
ATOM 1561 C C . GLY B 1 73 ? 2.002 -19.031 -16.359 1 96.56 73 GLY B C 1
ATOM 1562 O O . GLY B 1 73 ? 1.353 -18.031 -16.641 1 96.56 73 GLY B O 1
ATOM 1563 N N . LEU B 1 74 ? 2.426 -19.297 -15.172 1 96.88 74 LEU B N 1
ATOM 1564 C CA . LEU B 1 74 ? 2.211 -18.375 -14.055 1 96.88 74 LEU B CA 1
ATOM 1565 C C . LEU B 1 74 ? 2.885 -17.031 -14.312 1 96.88 74 LEU B C 1
ATOM 1567 O O . LEU B 1 74 ? 2.307 -15.977 -14.039 1 96.88 74 LEU B O 1
ATOM 1571 N N . SER B 1 75 ? 4.098 -17.109 -14.805 1 93.81 75 SER B N 1
ATOM 1572 C CA . SER B 1 75 ? 4.832 -15.883 -15.109 1 93.81 75 SER B CA 1
ATOM 1573 C C . SER B 1 75 ? 4.125 -15.062 -16.188 1 93.81 75 SER B C 1
ATOM 1575 O O . SER B 1 75 ? 4.027 -13.844 -16.062 1 93.81 75 SER B O 1
ATOM 1577 N N . ALA B 1 76 ? 3.613 -15.719 -17.141 1 93.44 76 ALA B N 1
ATOM 1578 C CA . ALA B 1 76 ? 2.893 -15.039 -18.219 1 93.44 76 ALA B CA 1
ATOM 1579 C C . ALA B 1 76 ? 1.596 -14.422 -17.703 1 93.44 76 ALA B C 1
ATOM 1581 O O . ALA B 1 76 ? 1.163 -13.375 -18.188 1 93.44 76 ALA B O 1
ATOM 1582 N N . ALA B 1 77 ? 1.035 -15.055 -16.766 1 95.31 77 ALA B N 1
ATOM 1583 C CA . ALA B 1 77 ? -0.255 -14.617 -16.234 1 95.31 77 ALA B CA 1
ATOM 1584 C C . ALA B 1 77 ? -0.07 -13.656 -15.07 1 95.31 77 ALA B C 1
ATOM 1586 O O . ALA B 1 77 ? -1.047 -13.211 -14.469 1 95.31 77 ALA B O 1
ATOM 1587 N N . SER B 1 78 ? 1.101 -13.391 -14.695 1 92.5 78 SER B N 1
ATOM 1588 C CA . SER B 1 78 ? 1.402 -12.594 -13.508 1 92.5 78 SER B CA 1
ATOM 1589 C C . SER B 1 78 ? 0.653 -11.266 -13.531 1 92.5 78 SER B C 1
ATOM 1591 O O . SER B 1 78 ? 0.174 -10.805 -12.492 1 92.5 78 SER B O 1
ATOM 1593 N N . GLY B 1 79 ? 0.573 -10.602 -14.703 1 87.25 79 GLY B N 1
ATOM 1594 C CA . GLY B 1 79 ? -0.164 -9.359 -14.836 1 87.25 79 GLY B CA 1
ATOM 1595 C C . GLY B 1 79 ? -1.637 -9.492 -14.492 1 87.25 79 GLY B C 1
ATOM 1596 O O . GLY B 1 79 ? -2.186 -8.688 -13.75 1 87.25 79 GLY B O 1
ATOM 1597 N N . TYR B 1 80 ? -2.268 -10.508 -15.102 1 92.38 80 TYR B N 1
ATOM 1598 C CA . TYR B 1 80 ? -3.67 -10.789 -14.812 1 92.38 80 TYR B CA 1
ATOM 1599 C C . TYR B 1 80 ? -3.873 -11.078 -13.328 1 92.38 80 TYR B C 1
ATOM 1601 O O . TYR B 1 80 ? -4.789 -10.539 -12.703 1 92.38 80 TYR B O 1
ATOM 1609 N N . ILE B 1 81 ? -3.043 -11.891 -12.75 1 93.94 81 ILE B N 1
ATOM 1610 C CA . ILE B 1 81 ?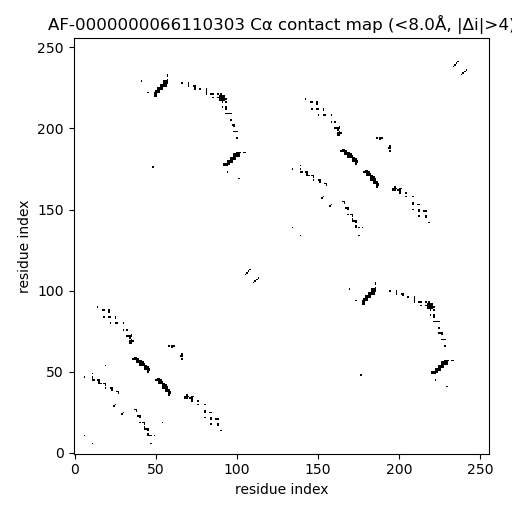 -3.121 -12.297 -11.352 1 93.94 81 ILE B CA 1
ATOM 1611 C C . ILE B 1 81 ? -3 -11.062 -10.453 1 93.94 81 ILE B C 1
ATOM 1613 O O . ILE B 1 81 ? -3.771 -10.898 -9.508 1 93.94 81 ILE B O 1
ATOM 1617 N N . ARG B 1 82 ? -2.07 -10.219 -10.812 1 86.56 82 ARG B N 1
ATOM 1618 C CA . ARG B 1 82 ? -1.895 -8.984 -10.062 1 86.56 82 ARG B CA 1
ATOM 1619 C C . ARG B 1 82 ? -3.129 -8.094 -10.172 1 86.56 82 ARG B C 1
ATOM 1621 O O . ARG B 1 82 ? -3.521 -7.445 -9.195 1 86.56 82 ARG B O 1
ATOM 1628 N N . GLY B 1 83 ? -3.645 -8.094 -11.328 1 84.75 83 GLY B N 1
ATOM 1629 C CA . GLY B 1 83 ? -4.883 -7.348 -11.492 1 84.75 83 GLY B CA 1
ATOM 1630 C C . GLY B 1 83 ? -5.996 -7.832 -10.578 1 84.75 83 GLY B C 1
ATOM 1631 O O . GLY B 1 83 ? -6.668 -7.023 -9.93 1 84.75 83 GLY B O 1
ATOM 1632 N N . GLN B 1 84 ? -6.227 -9.102 -10.523 1 89.12 84 GLN B N 1
ATOM 1633 C CA . GLN B 1 84 ? -7.25 -9.695 -9.664 1 89.12 84 GLN B CA 1
ATOM 1634 C C . GLN B 1 84 ? -6.945 -9.445 -8.195 1 89.12 84 GLN B C 1
ATOM 1636 O O . GLN B 1 84 ? -7.852 -9.172 -7.402 1 89.12 84 GLN B O 1
ATOM 1641 N N . LEU B 1 85 ? -5.652 -9.555 -7.766 1 87.19 85 LEU B N 1
ATOM 1642 C CA . LEU B 1 85 ? -5.219 -9.289 -6.398 1 87.19 85 LEU B CA 1
ATOM 1643 C C . LEU B 1 85 ? -5.531 -7.848 -6.004 1 87.19 85 LEU B C 1
ATOM 1645 O O . LEU B 1 85 ? -5.965 -7.59 -4.875 1 87.19 85 LEU B O 1
ATOM 1649 N N . GLY B 1 86 ? -5.238 -6.973 -6.859 1 80.5 86 GLY B N 1
ATOM 1650 C CA . GLY B 1 86 ? -5.461 -5.559 -6.625 1 80.5 86 GLY B CA 1
ATOM 1651 C C . GLY B 1 86 ? -6.91 -5.223 -6.328 1 80.5 86 GLY B C 1
ATOM 1652 O O . GLY B 1 86 ? -7.199 -4.254 -5.625 1 80.5 86 GLY B O 1
ATOM 1653 N N . ARG B 1 87 ? -7.707 -6.047 -6.844 1 77.81 87 ARG B N 1
ATOM 1654 C CA . ARG B 1 87 ? -9.133 -5.844 -6.598 1 77.81 87 ARG B CA 1
ATOM 1655 C C . ARG B 1 87 ? -9.5 -6.238 -5.172 1 77.81 87 ARG B C 1
ATOM 1657 O O . ARG B 1 87 ? -10.531 -5.809 -4.652 1 77.81 87 ARG B O 1
ATOM 1664 N N . ARG B 1 88 ? -8.711 -7.129 -4.656 1 74.75 88 ARG B N 1
ATOM 1665 C CA . ARG B 1 88 ? -9.023 -7.688 -3.346 1 74.75 88 ARG B CA 1
ATOM 1666 C C . ARG B 1 88 ? -8.188 -7.02 -2.256 1 74.75 88 ARG B C 1
ATOM 1668 O O . ARG B 1 88 ? -8.648 -6.867 -1.122 1 74.75 88 ARG B O 1
ATOM 1675 N N . LEU B 1 89 ? -6.773 -7.055 -2.479 1 61.22 89 LEU B N 1
ATOM 1676 C CA . LEU B 1 89 ? -5.812 -6.609 -1.474 1 61.22 89 LEU B CA 1
ATOM 1677 C C . LEU B 1 89 ? -5.562 -5.109 -1.587 1 61.22 89 LEU B C 1
ATOM 1679 O O . LEU B 1 89 ? -5.32 -4.598 -2.682 1 61.22 89 LEU B O 1
ATOM 1683 N N . SER B 1 90 ? -5.879 -4.34 -0.672 1 54.22 90 SER B N 1
ATOM 1684 C CA . SER B 1 90 ? -5.43 -2.967 -0.47 1 54.22 90 SER B CA 1
ATOM 1685 C C . SER B 1 90 ? -4.277 -2.902 0.525 1 54.22 90 SER B C 1
ATOM 1687 O O . SER B 1 90 ? -4.445 -3.232 1.7 1 54.22 90 SER B O 1
ATOM 1689 N N . ILE B 1 91 ? -3.023 -3.393 0.099 1 53.09 91 ILE B N 1
ATOM 1690 C CA . ILE B 1 91 ? -1.962 -3.156 1.071 1 53.09 91 ILE B CA 1
ATOM 1691 C C . ILE B 1 91 ? -1.938 -1.681 1.461 1 53.09 91 ILE B C 1
ATOM 1693 O O . ILE B 1 91 ? -1.898 -0.804 0.594 1 53.09 91 ILE B O 1
ATOM 1697 N N . HIS B 1 92 ? -2.414 -1.483 2.646 1 55.16 92 HIS B N 1
ATOM 1698 C CA . HIS B 1 92 ? -2.566 -0.132 3.172 1 55.16 92 HIS B CA 1
ATOM 1699 C C . HIS B 1 92 ? -1.284 0.35 3.84 1 55.16 92 HIS B C 1
ATOM 1701 O O . HIS B 1 92 ? -0.737 -0.334 4.707 1 55.16 92 HIS B O 1
ATOM 1707 N N . THR B 1 93 ? -0.294 0.812 3.143 1 66.81 93 THR B N 1
ATOM 1708 C CA . THR B 1 93 ? 0.727 1.524 3.902 1 66.81 93 THR B CA 1
ATOM 1709 C C . THR B 1 93 ? 0.298 2.965 4.164 1 66.81 93 THR B C 1
ATOM 1711 O O . THR B 1 93 ? -0.182 3.65 3.26 1 66.81 93 THR B O 1
ATOM 1714 N N . LEU B 1 94 ? 0.175 3.295 5.523 1 76.75 94 LEU B N 1
ATOM 1715 C CA . LEU B 1 94 ? -0.052 4.691 5.879 1 76.75 94 LEU B CA 1
ATOM 1716 C C . LEU B 1 94 ? 1.268 5.398 6.172 1 76.75 94 LEU B C 1
ATOM 1718 O O . LEU B 1 94 ? 2.031 4.965 7.039 1 76.75 94 LEU B O 1
ATOM 1722 N N . PRO B 1 95 ? 1.634 6.402 5.453 1 80.94 95 PRO B N 1
ATOM 1723 C CA . PRO B 1 95 ? 2.889 7.102 5.734 1 80.94 95 PRO B CA 1
ATOM 1724 C C . PRO B 1 95 ? 2.869 7.824 7.082 1 80.94 95 PRO B C 1
ATOM 1726 O O . PRO B 1 95 ? 1.799 8.188 7.578 1 80.94 95 PRO B O 1
ATOM 1729 N N . GLU B 1 96 ? 4.09 7.953 7.688 1 87.44 96 GLU B N 1
ATOM 1730 C CA . GLU B 1 96 ? 4.254 8.898 8.789 1 87.44 96 GLU B CA 1
ATOM 1731 C C . GLU B 1 96 ? 4.078 10.336 8.312 1 87.44 96 GLU B C 1
ATOM 1733 O O . GLU B 1 96 ? 4.625 10.727 7.281 1 87.44 96 GLU B O 1
ATOM 1738 N N . LEU B 1 97 ? 3.332 11.07 9.078 1 92.88 97 LEU B N 1
ATOM 1739 C CA . LEU B 1 97 ? 2.992 12.422 8.633 1 92.88 97 LEU B CA 1
ATOM 1740 C C . LEU B 1 97 ? 3.918 13.453 9.266 1 92.88 97 LEU B C 1
ATOM 1742 O O . LEU B 1 97 ? 4.148 13.422 10.484 1 92.88 97 LEU B O 1
ATOM 1746 N N . HIS B 1 98 ? 4.477 14.312 8.422 1 95.31 98 HIS B N 1
ATOM 1747 C CA . HIS B 1 98 ? 5.277 15.445 8.859 1 95.31 98 HIS B CA 1
ATOM 1748 C C . HIS B 1 98 ? 4.656 16.766 8.414 1 95.31 98 HIS B C 1
ATOM 1750 O O . HIS B 1 98 ? 4.637 17.078 7.223 1 95.31 98 HIS B O 1
ATOM 1756 N N . PHE B 1 99 ? 4.227 17.547 9.406 1 96.81 99 PHE B N 1
ATOM 1757 C CA . PHE B 1 99 ? 3.557 18.797 9.078 1 96.81 99 PHE B CA 1
ATOM 1758 C C . PHE B 1 99 ? 4.559 19.953 9.016 1 96.81 99 PHE B C 1
ATOM 1760 O O . PHE B 1 99 ? 5.348 20.141 9.945 1 96.81 99 PHE B O 1
ATOM 1767 N N . VAL B 1 100 ? 4.477 20.672 7.914 1 94.81 100 VAL B N 1
ATOM 1768 C CA . VAL B 1 100 ? 5.418 21.75 7.684 1 94.81 100 VAL B CA 1
ATOM 1769 C C . VAL B 1 100 ? 4.66 23.016 7.293 1 94.81 100 VAL B C 1
ATOM 1771 O O . VAL B 1 100 ? 3.846 23 6.363 1 94.81 100 VAL B O 1
ATOM 1774 N N . HIS B 1 101 ? 4.891 24.078 8.023 1 94.31 101 HIS B N 1
ATOM 1775 C CA . HIS B 1 101 ? 4.305 25.359 7.656 1 94.31 101 HIS B CA 1
ATOM 1776 C C . HIS B 1 101 ? 4.898 25.891 6.352 1 94.31 101 HIS B C 1
ATOM 1778 O O . HIS B 1 101 ? 6.121 25.984 6.215 1 94.31 101 HIS B O 1
ATOM 1784 N N . ASP B 1 102 ? 4.02 26.094 5.422 1 86.88 102 ASP B N 1
ATOM 1785 C CA . ASP B 1 102 ? 4.43 26.594 4.113 1 86.88 102 ASP B CA 1
ATOM 1786 C C . ASP B 1 102 ? 4.469 28.125 4.105 1 86.88 102 ASP B C 1
ATOM 1788 O O . ASP B 1 102 ? 3.438 28.781 4.254 1 86.88 102 ASP B O 1
ATOM 1792 N N . THR B 1 103 ? 5.516 28.672 4.047 1 76.44 103 THR B N 1
ATOM 1793 C CA . THR B 1 103 ? 5.668 30.125 4.047 1 76.44 103 THR B CA 1
ATOM 1794 C C . THR B 1 103 ? 5.625 30.672 2.625 1 76.44 103 THR B C 1
ATOM 1796 O O . THR B 1 103 ? 5.695 31.891 2.42 1 76.44 103 THR B O 1
ATOM 1799 N N . SER B 1 104 ? 5.664 29.828 1.675 1 61.31 104 SER B N 1
ATOM 1800 C CA . SER B 1 104 ? 5.727 30.281 0.291 1 61.31 104 SER B CA 1
ATOM 1801 C C . SER B 1 104 ? 4.508 31.141 -0.061 1 61.31 104 SER B C 1
ATOM 1803 O O . SER B 1 104 ? 4.617 32.094 -0.814 1 61.31 104 SER B O 1
ATOM 1805 N N . THR B 1 105 ? 3.375 30.719 0.323 1 57.19 105 THR B N 1
ATOM 1806 C CA . THR B 1 105 ? 2.166 31.453 -0.032 1 57.19 105 THR B CA 1
ATOM 1807 C C . THR B 1 105 ? 2.104 32.781 0.717 1 57.19 105 THR B C 1
ATOM 1809 O O . THR B 1 105 ? 1.427 33.719 0.281 1 57.19 105 THR B O 1
ATOM 1812 N N . ALA B 1 106 ? 2.533 32.719 1.948 1 53.31 106 ALA B N 1
ATOM 1813 C CA . ALA B 1 106 ? 2.539 34 2.654 1 53.31 106 ALA B CA 1
ATOM 1814 C C . ALA B 1 106 ? 3.217 35.094 1.822 1 53.31 106 ALA B C 1
ATOM 1816 O O . ALA B 1 106 ? 2.799 36.25 1.844 1 53.31 106 ALA B O 1
ATOM 1817 N N . ARG B 1 107 ? 4.188 34.656 1.106 1 51.88 107 ARG B N 1
ATOM 1818 C CA . ARG B 1 107 ? 4.84 35.688 0.318 1 51.88 107 ARG B CA 1
ATOM 1819 C C . ARG B 1 107 ? 3.932 36.188 -0.802 1 51.88 107 ARG B C 1
ATOM 1821 O O . ARG B 1 107 ? 3.936 37.375 -1.137 1 51.88 107 ARG B O 1
ATOM 1828 N N . GLY B 1 108 ? 3.201 35.281 -1.245 1 51.44 108 GLY B N 1
ATOM 1829 C CA . GLY B 1 108 ? 2.295 35.719 -2.293 1 51.44 108 GLY B CA 1
ATOM 1830 C C . GLY B 1 108 ? 1.184 36.625 -1.783 1 51.44 108 GLY B C 1
ATOM 1831 O O . GLY B 1 108 ? 0.837 37.594 -2.424 1 51.44 108 GLY B O 1
ATOM 1832 N N . ILE B 1 109 ? 0.672 36.188 -0.685 1 50.31 109 ILE B N 1
ATOM 1833 C CA . ILE B 1 109 ? -0.359 37.031 -0.087 1 50.31 109 ILE B CA 1
ATOM 1834 C C . ILE B 1 109 ? 0.256 38.344 0.375 1 50.31 109 ILE B C 1
ATOM 1836 O O . ILE B 1 109 ? -0.337 39.406 0.194 1 50.31 109 ILE B O 1
ATOM 1840 N N . GLU B 1 110 ? 1.358 38.188 0.925 1 52.81 110 GLU B N 1
ATOM 1841 C CA . GLU B 1 110 ? 2.047 39.438 1.3 1 52.81 110 GLU B CA 1
ATOM 1842 C C . GLU B 1 110 ? 2.381 40.281 0.071 1 52.81 110 GLU B C 1
ATOM 1844 O O . GLU B 1 110 ? 2.234 41.5 0.091 1 52.81 110 GLU B O 1
ATOM 1849 N N . MET B 1 111 ? 2.805 39.531 -0.93 1 55.5 111 MET B N 1
ATOM 1850 C CA . MET B 1 111 ? 3.084 40.281 -2.145 1 55.5 111 MET B CA 1
ATOM 1851 C C . MET B 1 111 ? 1.796 40.812 -2.756 1 55.5 111 MET B C 1
ATOM 1853 O O . MET B 1 111 ? 1.755 41.969 -3.221 1 55.5 111 MET B O 1
ATOM 1857 N N . SER B 1 112 ? 0.842 39.969 -2.691 1 56.62 112 SER B N 1
ATOM 1858 C CA . SER B 1 112 ? -0.445 40.469 -3.184 1 56.62 112 SER B CA 1
ATOM 1859 C C . SER B 1 112 ? -0.976 41.594 -2.322 1 56.62 112 SER B C 1
ATOM 1861 O O . SER B 1 112 ? -1.563 42.562 -2.838 1 56.62 112 SER B O 1
ATOM 1863 N N . LYS B 1 113 ? -0.793 41.406 -1.091 1 57.53 113 LYS B N 1
ATOM 1864 C CA . LYS B 1 113 ? -1.14 42.5 -0.178 1 57.53 113 LYS B CA 1
ATOM 1865 C C . LYS B 1 113 ? -0.286 43.719 -0.445 1 57.53 113 LYS B C 1
ATOM 1867 O O . LYS B 1 113 ? -0.794 44.844 -0.443 1 57.53 113 LYS B O 1
ATOM 1872 N N . LEU B 1 114 ? 0.912 43.5 -0.707 1 60.12 114 LEU B N 1
ATOM 1873 C CA . LEU B 1 114 ? 1.811 44.594 -1.017 1 60.12 114 LEU B CA 1
ATOM 1874 C C . LEU B 1 114 ? 1.453 45.25 -2.357 1 60.12 114 LEU B C 1
ATOM 1876 O O . LEU B 1 114 ? 1.511 46.469 -2.51 1 60.12 114 LEU B O 1
ATOM 1880 N N . ILE B 1 115 ? 1.118 44.406 -3.232 1 62.97 115 ILE B N 1
ATOM 1881 C CA . ILE B 1 115 ? 0.685 44.906 -4.539 1 62.97 115 ILE B CA 1
ATOM 1882 C C . ILE B 1 115 ? -0.644 45.625 -4.398 1 62.97 115 ILE B C 1
ATOM 1884 O O . ILE B 1 115 ? -0.825 46.719 -4.973 1 62.97 115 ILE B O 1
ATOM 1888 N N . ASP B 1 116 ? -1.49 45.031 -3.678 1 63.06 116 ASP B N 1
ATOM 1889 C CA . ASP B 1 116 ? -2.779 45.688 -3.439 1 63.06 116 ASP B CA 1
ATOM 1890 C C . ASP B 1 116 ? -2.605 47 -2.684 1 63.06 116 ASP B C 1
ATOM 1892 O O . ASP B 1 116 ? -3.277 47.969 -2.984 1 63.06 116 ASP B O 1
ATOM 1896 N N . GLU B 1 117 ? -1.744 46.969 -1.746 1 62.16 117 GLU B N 1
ATOM 1897 C CA . GLU B 1 117 ? -1.424 48.156 -0.993 1 62.16 117 GLU B CA 1
ATOM 1898 C C . GLU B 1 117 ? -0.744 49.219 -1.881 1 62.16 117 GLU B C 1
ATOM 1900 O O . GLU B 1 117 ? -1.035 50.406 -1.782 1 62.16 117 GLU B O 1
ATOM 1905 N N . ALA B 1 118 ? 0.113 48.688 -2.734 1 63.62 118 ALA B N 1
ATOM 1906 C CA . ALA B 1 118 ? 0.776 49.594 -3.684 1 63.62 118 ALA B CA 1
ATOM 1907 C C . ALA B 1 118 ? -0.218 50.156 -4.691 1 63.62 118 ALA B C 1
ATOM 1909 O O . ALA B 1 118 ? -0.167 51.344 -5.027 1 63.62 118 ALA B O 1
ATOM 1910 N N . ASN B 1 119 ? -1.058 49.312 -5.102 1 67.12 119 ASN B N 1
ATOM 1911 C CA . ASN B 1 119 ? -2.08 49.75 -6.047 1 67.12 119 ASN B CA 1
ATOM 1912 C C . ASN B 1 119 ? -3.076 50.719 -5.402 1 67.12 119 ASN B C 1
ATOM 1914 O O . ASN B 1 119 ? -3.516 51.656 -6.035 1 67.12 119 ASN B O 1
ATOM 1918 N N . ALA B 1 120 ? -3.373 50.406 -4.184 1 61.41 120 ALA B N 1
ATOM 1919 C CA . ALA B 1 120 ? -4.273 51.281 -3.434 1 61.41 120 ALA B CA 1
ATOM 1920 C C . ALA B 1 120 ? -3.639 52.656 -3.193 1 61.41 120 ALA B C 1
ATOM 1922 O O . ALA B 1 120 ? -4.316 53.688 -3.271 1 61.41 120 ALA B O 1
ATOM 1923 N N . THR B 1 121 ? -2.416 52.625 -2.965 1 62.62 121 THR B N 1
ATOM 1924 C CA . THR B 1 121 ? -1.674 53.844 -2.758 1 62.62 121 THR B CA 1
ATOM 1925 C C . THR B 1 121 ? -1.569 54.656 -4.059 1 62.62 121 THR B C 1
ATOM 1927 O O . THR B 1 121 ? -1.729 55.875 -4.062 1 62.62 121 THR B O 1
ATOM 1930 N N . ARG B 1 122 ? -1.361 53.938 -5.148 1 61.19 122 ARG B N 1
ATOM 1931 C CA . ARG B 1 122 ? -1.27 54.594 -6.453 1 61.19 122 ARG B CA 1
ATOM 1932 C C . ARG B 1 122 ? -2.617 55.156 -6.875 1 61.19 122 ARG B C 1
ATOM 1934 O O . ARG B 1 122 ? -2.68 56.25 -7.477 1 61.19 122 ARG B O 1
ATOM 1941 N N . ALA B 1 123 ? -3.502 54.375 -6.59 1 59.59 123 ALA B N 1
ATOM 1942 C CA . ALA B 1 123 ? -4.855 54.812 -6.914 1 59.59 123 ALA B CA 1
ATOM 1943 C C . ALA B 1 123 ? -5.215 56.094 -6.141 1 59.59 123 ALA B C 1
ATOM 1945 O O . ALA B 1 123 ? -5.867 56.969 -6.676 1 59.59 123 ALA B O 1
ATOM 1946 N N . LYS B 1 124 ? -4.832 56.188 -4.93 1 64.06 124 LYS B N 1
ATOM 1947 C CA . LYS B 1 124 ? -5.066 57.344 -4.07 1 64.06 124 LYS B CA 1
ATOM 1948 C C . LYS B 1 124 ? -4.27 58.562 -4.551 1 64.06 124 LYS B C 1
ATOM 1950 O O . LYS B 1 124 ? -4.738 59.688 -4.453 1 64.06 124 LYS B O 1
ATOM 1955 N N . ASP B 1 125 ? -3.189 58.281 -5.074 1 64.56 125 ASP B N 1
ATOM 1956 C CA . ASP B 1 125 ? -2.35 59.375 -5.578 1 64.56 125 ASP B CA 1
ATOM 1957 C C . ASP B 1 125 ? -2.883 59.906 -6.902 1 64.56 125 ASP B C 1
ATOM 1959 O O . ASP B 1 125 ? -2.707 61.094 -7.215 1 64.56 125 ASP B O 1
ATOM 1963 N N . ALA B 1 126 ? -3.492 58.969 -7.527 1 64.12 126 ALA B N 1
ATOM 1964 C CA . ALA B 1 126 ? -4.012 59.375 -8.828 1 64.12 126 ALA B CA 1
ATOM 1965 C C . ALA B 1 126 ? -5.273 60.188 -8.68 1 64.12 126 ALA B C 1
ATOM 1967 O O . ALA B 1 126 ? -5.613 61 -9.57 1 64.12 126 ALA B O 1
ATOM 1968 N N . GLU B 1 127 ? -6.086 59.906 -7.688 1 61.41 127 GLU B N 1
ATOM 1969 C CA . GLU B 1 127 ? -7.32 60.625 -7.445 1 61.41 127 GLU B CA 1
ATOM 1970 C C . GLU B 1 127 ? -7.035 62 -6.816 1 61.41 127 GLU B C 1
ATOM 1972 O O . GLU B 1 127 ? -7.906 62.875 -6.789 1 61.41 127 GLU B O 1
ATOM 1977 N N . ASP B 1 128 ? -5.988 62.156 -6.34 1 52.69 128 ASP B N 1
ATOM 1978 C CA . ASP B 1 128 ? -5.652 63.5 -5.871 1 52.69 128 ASP B CA 1
ATOM 1979 C C . ASP B 1 128 ? -4.957 64.312 -6.969 1 52.69 128 ASP B C 1
ATOM 1981 O O . ASP B 1 128 ? -4.148 63.75 -7.723 1 52.69 128 ASP B O 1
#

InterPro domains:
  IPR000238 Ribosome-binding factor A [MF_00003] (10-115)
  IPR000238 Ribosome-binding factor A [PF02033] (12-115)
  IPR000238 Ribosome-binding factor A [PTHR33515] (10-126)
  IPR000238 Ribosome-binding factor A [TIGR00082] (11-119)
  IPR015946 K homology domain-like, alpha/beta [G3DSA:3.30.300.20] (10-123)
  IPR023799 Ribosome-binding factor A domain superfamily [SSF89919] (11-118)

Radius of gyration: 28.6 Å; Cα contacts (8 Å, |Δi|>4): 318; chains: 2; bounding box: 36×127×40 Å

Solvent-accessible surface area (backbone atoms only — not comparable to full-atom values): 14358 Å² total; per-residue (Å²): 128,82,78,67,79,67,69,57,79,60,54,59,51,52,51,22,50,51,48,42,54,51,48,46,49,39,59,72,72,64,58,85,48,88,48,42,70,78,64,43,73,76,46,46,47,52,42,94,82,42,57,36,28,43,36,28,26,37,56,85,69,83,47,66,66,58,48,51,38,24,46,50,37,49,59,71,39,39,65,60,52,47,52,59,43,55,74,71,49,57,42,57,62,78,44,49,76,40,76,38,81,44,63,70,56,52,50,49,51,48,45,46,48,46,45,48,50,48,49,50,51,49,52,53,58,64,74,93,130,84,78,68,78,69,68,58,77,60,54,59,51,50,51,23,50,49,48,42,55,51,48,46,49,40,58,73,71,64,57,85,49,88,48,42,71,77,67,45,71,77,46,48,46,55,43,95,81,42,57,36,27,44,36,28,26,40,54,84,69,83,47,64,67,58,48,50,38,25,47,51,35,48,60,70,39,39,64,61,52,48,51,57,43,56,75,70,51,54,43,58,61,78,43,48,79,42,77,39,83,44,62,69,57,52,49,48,50,47,45,46,47,48,47,49,49,48,49,51,51,48,50,53,54,64,75,94

pLDDT: mean 78.2, std 18.63, range [21.92, 97.31]

Foldseek 3Di:
DPPPPPPPPPLQVVLFVLLQVLLQCCLVPPDDFPLADDKHFDGWGADPVRPDIDTDIDDDDPDPVSVVSNVVRCVVCVVVSVVSVVVPDDSDDDDDDDDDDDCPCVVVVVVVVVVVVVVVVVVVVVVD/DPPPPPPPPPLQVVLFVLLQVLLQCCLVPPDDFPLADDKHFDGWGADPVRPDIDTDIDDDDPDPVSVVSNVVRCVVCVVVSVVSVVVPDDSDDDDDDDDDDDCPVVVVVVVVVVVVVVVVVVVVVVVD

Secondary structure (DSSP, 8-state):
--------HHHHHHHHHHHHHHHHHIIIII---TT--SEEEEEEEE-TTSSEEEEEEEES---HHHHHHHHHHHHHTHHHHHHHHHHH----PPPEEEEEE--HHHHHHHHHHHHHHHHHHHHHHHH-/--------HHHHHHHHHHHHHHHHHIIIII---TT--SEEEEEEEE-TTSSEEEEEEEES---HHHHHHHHHHHHHTHHHHHHHHHHH----PPPEEEEEE--HHHHHHHHHHHHHHHHHHHHHHHH-

Nearest PDB structures (foldseek):
  8bxa-assembly1_A  TM=7.954E-01  e=5.319E-07  Staphylococcus aureus subsp. aureus NCTC 8325
  6ye5-assembly1_A  TM=7.255E-01  e=5.319E-07  Staphylococcus aureus
  1jos-assembly1_A  TM=7.594E-01  e=3.268E-06  Haemophilus influenzae
  2dyj-assembly2_B  TM=7.509E-01  e=2.072E-04  Thermus thermophilus HB8
  2r1c-assembly1_A  TM=7.009E-01  e=1.118E-03  Thermus thermophilus HB8

Sequence (256 aa):
MAKHSKSIPGRGLRVADQIQRDLSEIVAFELKDPRVGMITITEVQVTPDYAHAKVFFTMLSDNKDEIKNTVSGLSAASGYIRGQLGRRLSIHTLPELHFVHDTSTARGIEMSKLIDEANATRAKDAEDMAKHSKSIPGRGLRVADQIQRDLSEIVAFELKDPRVGMITITEVQVTPDYAHAKVFFTMLSDNKDEIKNTVSGLSAASGYIRGQLGRRLSIHTLPELHFVHDTSTARGIEMSKLIDEANATRAKDAED

Organism: Herminiimonas arsenicoxydans (NCBI:txid204773)

=== Feature glossary ===
Each block in this record encodes a different view of the same protein. In brief:

Predicted aligned error. PAE(i, j) answers: if I align the predicted and true structures on residue i, how far off (in Å) do I expect residue j to be? A block-diagonal PAE matrix with low values on the blocks and high values off-diagonal is the signature of a multi-domain protein with confidently predicted domains but uncertain inter-domain orientation.

Contact-map, Ramachandran, and PAE plots. Plot images: a contact map (which residues are close in 3D, as an N×N binary image), a Ramachandran scatter (backbone torsion angles, revealing secondary-structure composition at a glance), and — for AlphaFold structures — a PAE heatmap (pairwise prediction confidence).

Backbone torsions (φ/ψ). φ (phi) and ψ (psi) are the two rotatable backbone dihedrals per residue: φ is the C(i-1)–N–Cα–C torsion, ψ is the N–Cα–C–N(i+1) torsion, both in degrees on (−180°, 180°]. α-helical residues cluster near (−60°, −45°); β-strand residues near (−120°, +130°). A Ramachandran plot is simply a scatter of (φ, ψ) for every residue.

Foldseek 3Di. A 3Di character summarizes, for each residue, the relative orientation of the Cα frame of its nearest spatial neighbor. Because it encodes fold topology rather than chemistry, 3Di alignments detect remote structural similarity that sequence alignment misses.

Radius of gyration, Cα contacts, bounding box. Three whole-structure scalars: the radius of gyration (RMS distance of Cα from centroid, in Å), the count of Cα–Cα contacts (pairs closer than 8 Å and separated by more than four residues in sequence — i.e. tertiary, not local, contacts), and the bounding-box dimensions. Together they distinguish compact globular folds from extended fibres or disordered chains.

Sequence. Sequence gives the chain of amino acids in standard one-letter code (A=alanine, C=cysteine, …, Y=tyrosine), read N→C. It is the only feature that is directly encoded by the gene; all structural features are derived from the folded form of this sequence.

mmCIF coordinates. Atomic coordinates in PDBx/mmCIF format — the same representation the Protein Data Bank distributes. Each line of the _atom_site loop places one backbone atom in Cartesian space (units: ångströms, origin: arbitrary).

Secondary structure (3-state, P-SEA). Three-state secondary structure (P-SEA) collapses the eight DSSP classes into helix (a), strand (b), and coil (c). P-SEA assigns these from Cα geometry alone — distances and angles — without requiring backbone oxygens, so it works on any Cα trace.

InterPro / GO / CATH / organism. Functional annotations link the protein to curated databases. InterPro entries identify conserved domains and families by matching the sequence against member-database signatures (Pfam, PROSITE, CDD, …). Gene Ontology (GO) terms describe molecular function, biological process, and cellular component in a controlled vocabulary. CATH places the structure in a hierarchical fold classification (Class/Architecture/Topology/Homologous-superfamily). The organism is the source species.

B-factor. B-factor (Debye–Waller factor) reflects atomic displacement in the crystal lattice. It is an experimental observable (units Å²), not a prediction; low values mean the atom is pinned down, high values mean it moves or is heterogeneous across the crystal.

Rendered structure images. Structure images are PyMOL renders from six orthogonal camera directions. Cartoon representation draws helices as coils and strands as arrows; sticks shows the backbone as bonds; surface shows the solvent-excluded envelope. Rainbow coloring maps sequence position to hue (blue→red, N→C); chain coloring assigns a distinct color per polypeptide.

Solvent-accessible surface area. Solvent-accessible surface area (SASA) is the area in Å² traced out by the centre of a 1.4 Å probe sphere (a water molecule) rolled over the protein's van der Waals surface (Shrake–Rupley / Lee–Richards construction). Buried residues have near-zero SASA; fully exposed residues can exceed 200 Å². The total SASA scales roughly with the number of surface residues.

Secondary structure (8-state, DSSP). The SS8 string is DSSP's per-residue secondary-structure call. α-helix (H) means an i→i+4 H-bond ladder; β-strand (E) means the residue participates in a β-sheet; 3₁₀ (G) and π (I) are tighter and wider helices; T/S are turns/bends; '-' is loop.

pLDDT. For AlphaFold models, the B-factor field carries pLDDT — the model's own estimate of local accuracy on a 0–100 scale. Regions with pLDDT<50 should be treated as essentially unmodeled; they often correspond to intrinsically disordered segments.

Nearest PDB structures. Nearest PDB neighbors are the top structural matches found by Foldseek 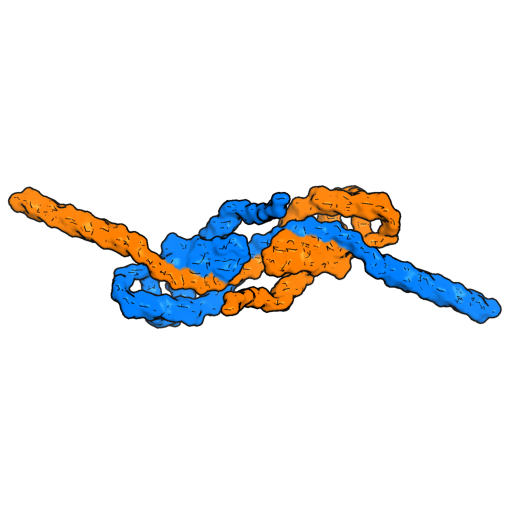when searching this structure against the entire Protein Data Bank. Each hit reports a TM-score (0 to 1; >0.5 almost always implies the same fold) and an E-value. These are *structural* homologs — they may share no detectable sequence similarity.